Protein AF-A0A7S3UWE9-F1 (afdb_monomer)

Nearest PDB structures (foldseek):
  3zx6-assembly1_B  TM=1.771E-01  e=9.033E+00  Archaeoglobus fulgidus DSM 4304

Organism: Heterosigma akashiwo (NCBI:txid2829)

Solvent-accessible surface area (backbone atoms only — not comparable to full-atom values): 14360 Å² total; per-residue (Å²): 134,86,78,84,76,82,83,46,74,78,68,50,82,83,72,65,55,65,69,58,54,50,51,54,50,52,52,50,52,51,50,51,52,50,52,51,53,52,50,53,49,51,50,61,76,31,65,89,39,68,72,53,50,56,52,52,53,48,44,53,52,53,52,49,53,51,49,48,51,54,49,52,50,57,53,48,75,54,36,86,86,48,78,88,53,63,68,68,59,55,54,54,48,52,52,52,50,54,51,53,47,51,51,52,52,49,52,45,52,49,46,53,50,52,52,52,51,54,55,52,47,48,58,50,49,60,55,35,71,69,58,56,68,68,62,51,52,51,55,54,69,69,56,78,56,75,82,56,52,71,62,34,53,77,35,73,71,33,43,28,50,52,51,50,50,51,48,52,53,50,37,64,75,68,70,52,65,91,84,61,60,56,65,60,51,54,46,53,52,50,50,55,51,44,53,58,71,63,51,83,46,74,64,56,55,47,50,52,52,50,51,53,48,50,52,52,52,51,49,53,52,50,52,55,48,54,57,50,55,56,48,52,56,53,52,53,53,55,54,54,56,55,55,56,60,61,64,70,74,76,121

pLDDT: mean 76.65, std 11.22, range [36.72, 91.38]

Mean predicted aligned error: 13.51 Å

Sequence (251 aa):
ASSEDSSSLFNLKEEINFAEACWCFLILLTATIIIETFTEWIEWVLQGKGHFLVIVNKVYKEVMILGLISFLLFCSEQGPLLDDLDHSWIISFEFAHILLFFIGISFCLLSVVVCVLVSRGRRSWDAYERYDIQELTAYFAAKKNHTLKFLSGFTPKGQAVQFRLLKHVFIRSHKLPPEFHFQEYVHNVMLNNVDQVLDVEWTSWLAVALFTLAGALLNQLYEWQDDHDSSEESTHYYSSTSTEESTHHRW

Structure (mmCIF, N/CA/C/O backbone):
data_AF-A0A7S3UWE9-F1
#
_entry.id   AF-A0A7S3UWE9-F1
#
loop_
_atom_site.group_PDB
_atom_site.id
_atom_site.type_symbol
_atom_site.label_atom_id
_atom_site.label_alt_id
_atom_site.label_comp_id
_atom_site.label_asym_id
_atom_site.la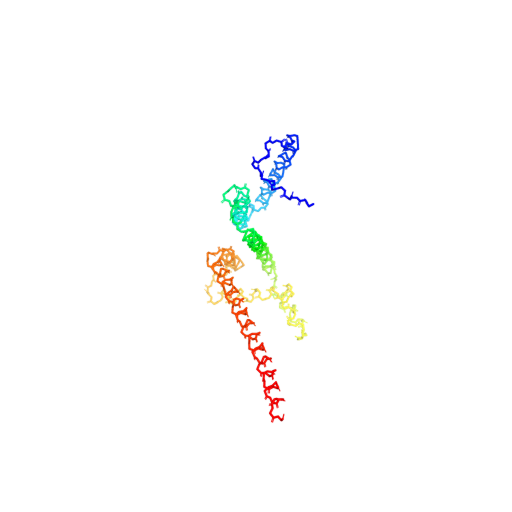bel_entity_id
_atom_site.label_seq_id
_atom_site.pdbx_PDB_ins_code
_atom_site.Cartn_x
_atom_site.Cartn_y
_atom_site.Cartn_z
_atom_site.occupancy
_atom_site.B_iso_or_equiv
_atom_site.auth_seq_id
_atom_site.auth_comp_id
_atom_site.auth_asym_id
_atom_site.auth_atom_id
_atom_site.pdbx_PDB_model_num
ATOM 1 N N . ALA A 1 1 ? 25.747 -19.983 -39.259 1.00 36.72 1 ALA A N 1
ATOM 2 C CA . ALA A 1 1 ? 26.025 -19.207 -38.042 1.00 36.72 1 ALA A CA 1
ATOM 3 C C . ALA A 1 1 ? 25.240 -17.918 -38.181 1.00 36.72 1 ALA A C 1
ATOM 5 O O . ALA A 1 1 ? 25.566 -17.117 -39.044 1.00 36.72 1 ALA A O 1
ATOM 6 N N . SER A 1 2 ? 24.105 -17.850 -37.491 1.00 39.00 2 SER A N 1
ATOM 7 C CA . SER A 1 2 ? 23.178 -16.722 -37.480 1.00 39.00 2 SER A CA 1
ATOM 8 C C . SER A 1 2 ? 23.763 -15.620 -36.607 1.00 39.00 2 SER A C 1
ATOM 10 O O . SER A 1 2 ? 23.906 -15.817 -35.405 1.00 39.00 2 SER A O 1
ATOM 12 N N . SER A 1 3 ? 24.144 -14.505 -37.220 1.00 43.88 3 SER A N 1
ATOM 13 C CA . SER A 1 3 ? 24.425 -13.260 -36.517 1.00 43.88 3 SER A CA 1
ATOM 14 C C . SER A 1 3 ? 23.092 -12.631 -36.122 1.00 43.88 3 SER A C 1
ATOM 16 O O . SER A 1 3 ? 22.295 -12.274 -36.989 1.00 43.88 3 SER A O 1
ATOM 18 N N . GLU A 1 4 ? 22.846 -12.587 -34.816 1.00 50.53 4 GLU A N 1
ATOM 19 C CA . GLU A 1 4 ? 21.819 -11.774 -34.171 1.00 50.53 4 GLU A CA 1
ATOM 20 C C . GLU A 1 4 ? 22.111 -10.303 -34.483 1.00 50.53 4 GLU A C 1
ATOM 22 O O . GLU A 1 4 ? 23.019 -9.709 -33.906 1.00 50.53 4 GLU A O 1
ATOM 27 N N . ASP A 1 5 ? 21.391 -9.742 -35.456 1.00 49.38 5 ASP A N 1
ATOM 28 C CA . ASP A 1 5 ? 21.406 -8.307 -35.722 1.00 49.38 5 ASP A CA 1
ATOM 29 C C . ASP A 1 5 ? 20.505 -7.616 -34.696 1.00 49.38 5 ASP A C 1
ATOM 31 O O . ASP A 1 5 ? 19.301 -7.868 -34.596 1.00 49.38 5 ASP A O 1
ATOM 35 N N . SER A 1 6 ? 21.135 -6.752 -33.913 1.00 50.09 6 SER A N 1
ATOM 36 C CA . SER A 1 6 ? 20.554 -5.877 -32.910 1.00 50.09 6 SER A CA 1
ATOM 37 C C . SER A 1 6 ? 19.536 -4.930 -33.548 1.00 50.09 6 SER A C 1
ATOM 39 O O . SER A 1 6 ? 19.860 -3.913 -34.165 1.00 50.09 6 SER A O 1
ATOM 41 N N . SER A 1 7 ? 18.260 -5.260 -33.365 1.00 47.31 7 SER A N 1
ATOM 42 C CA . SER A 1 7 ? 17.116 -4.429 -33.723 1.00 47.31 7 SER A CA 1
ATOM 43 C C . SER A 1 7 ? 17.042 -3.195 -32.814 1.00 47.31 7 SER A C 1
ATOM 45 O O . SER A 1 7 ? 16.251 -3.138 -31.872 1.00 47.31 7 SER A O 1
ATOM 47 N N . SER A 1 8 ? 17.893 -2.203 -33.077 1.00 54.34 8 SER A N 1
ATOM 48 C CA . SER A 1 8 ? 17.815 -0.884 -32.449 1.00 54.34 8 SER A CA 1
ATOM 49 C C . SER A 1 8 ? 16.532 -0.176 -32.890 1.00 54.34 8 SER A C 1
ATOM 51 O O . SER A 1 8 ? 16.267 -0.026 -34.087 1.00 54.34 8 SER A O 1
ATOM 53 N N . LEU A 1 9 ? 15.754 0.322 -31.924 1.00 54.38 9 LEU A N 1
ATOM 54 C CA . LEU A 1 9 ? 14.491 1.041 -32.144 1.00 54.38 9 LEU A CA 1
ATOM 55 C C . LEU A 1 9 ? 14.665 2.333 -32.978 1.00 54.38 9 LEU A C 1
ATOM 57 O O . LEU A 1 9 ? 13.693 2.903 -33.469 1.00 54.38 9 LEU A O 1
ATOM 61 N N . PHE A 1 10 ? 15.909 2.771 -33.204 1.00 53.44 10 PHE A N 1
ATOM 62 C CA . PHE A 1 10 ? 16.254 3.920 -34.044 1.00 53.44 10 PHE A CA 1
ATOM 63 C C . PHE A 1 10 ? 16.561 3.572 -35.513 1.00 53.44 10 PHE A C 1
ATOM 65 O O . PHE A 1 10 ? 16.496 4.465 -36.359 1.00 53.44 10 PHE A O 1
ATOM 72 N N . ASN A 1 11 ? 16.797 2.295 -35.852 1.00 50.75 11 ASN A N 1
ATOM 73 C CA . ASN A 1 11 ? 16.848 1.807 -37.244 1.00 50.75 11 ASN A CA 1
ATOM 74 C C . ASN A 1 11 ? 15.464 1.422 -37.798 1.00 50.75 11 ASN A C 1
ATOM 76 O O . ASN A 1 11 ? 15.318 1.085 -38.970 1.00 50.75 11 ASN A O 1
ATOM 80 N N . LEU A 1 12 ? 14.416 1.580 -36.987 1.00 54.59 12 LEU A N 1
ATOM 81 C CA . LEU A 1 12 ? 13.008 1.313 -37.294 1.00 54.59 12 LEU A CA 1
ATOM 82 C C . LEU A 1 12 ? 12.426 2.233 -38.398 1.00 54.59 12 LEU A C 1
ATOM 84 O O . LEU A 1 12 ? 11.222 2.301 -38.595 1.00 54.59 12 LEU A O 1
ATOM 88 N N . LYS A 1 13 ? 13.240 2.994 -39.134 1.00 50.72 13 LYS A N 1
ATOM 89 C CA . LYS A 1 13 ? 12.746 3.876 -40.201 1.00 50.72 13 LYS A CA 1
ATOM 90 C C . LYS A 1 13 ? 12.419 3.119 -41.497 1.00 50.72 13 LYS A C 1
ATOM 92 O O . LYS A 1 13 ? 11.638 3.637 -42.290 1.00 50.72 13 LYS A O 1
ATOM 97 N N . GLU A 1 14 ? 12.977 1.922 -41.704 1.00 56.62 14 GLU A N 1
ATOM 98 C CA . GLU A 1 14 ? 12.798 1.148 -42.948 1.00 56.62 14 GLU A CA 1
ATOM 99 C C . GLU A 1 14 ? 11.840 -0.056 -42.846 1.00 56.62 14 GLU A C 1
ATOM 101 O O . GLU A 1 14 ? 11.349 -0.495 -43.882 1.00 56.62 14 GLU A O 1
ATOM 106 N N . GLU A 1 15 ? 11.471 -0.530 -41.646 1.00 61.97 15 GLU A N 1
ATOM 107 C CA . GLU A 1 15 ? 10.640 -1.746 -41.481 1.00 61.97 15 GLU A CA 1
ATOM 108 C C . GLU A 1 15 ? 9.318 -1.566 -40.710 1.00 61.97 15 GLU A C 1
ATOM 110 O O . GLU A 1 15 ? 8.568 -2.530 -40.550 1.00 61.97 15 GLU A O 1
ATOM 115 N N . ILE A 1 16 ? 8.955 -0.358 -40.253 1.00 65.31 16 ILE A N 1
ATOM 116 C CA . ILE A 1 16 ? 7.650 -0.182 -39.589 1.00 65.31 16 ILE A CA 1
ATOM 117 C C . ILE A 1 16 ? 6.541 -0.243 -40.629 1.00 65.31 16 ILE A C 1
ATOM 119 O O . ILE A 1 16 ? 6.314 0.699 -41.396 1.00 65.31 16 ILE A O 1
ATOM 123 N N . ASN A 1 17 ? 5.762 -1.316 -40.576 1.00 79.75 17 ASN A N 1
ATOM 124 C CA . ASN A 1 17 ? 4.463 -1.346 -41.214 1.00 79.75 17 ASN A CA 1
ATOM 125 C C . ASN A 1 17 ? 3.554 -0.314 -40.526 1.00 79.75 17 ASN A C 1
ATOM 127 O O . ASN A 1 17 ? 3.049 -0.531 -39.423 1.00 79.75 17 ASN A O 1
ATOM 131 N N . PHE A 1 18 ? 3.356 0.837 -41.175 1.00 80.00 18 PHE A N 1
ATOM 132 C CA . PHE A 1 18 ? 2.574 1.956 -40.637 1.00 80.00 18 PHE A CA 1
ATOM 133 C C . PHE A 1 18 ? 1.179 1.521 -40.160 1.00 80.00 18 PHE A C 1
ATOM 135 O O . PHE A 1 18 ? 0.690 2.011 -39.144 1.00 80.00 18 PHE A O 1
ATOM 142 N N . ALA A 1 19 ? 0.559 0.552 -40.843 1.00 81.56 19 ALA A N 1
ATOM 143 C CA . ALA A 1 19 ? -0.736 0.011 -40.447 1.00 81.56 19 ALA A CA 1
ATOM 144 C C . ALA A 1 19 ? -0.677 -0.731 -39.099 1.00 81.56 19 ALA A C 1
ATOM 146 O O . ALA A 1 19 ? -1.574 -0.566 -38.274 1.00 81.56 19 ALA A O 1
ATOM 147 N N . GLU A 1 20 ? 0.377 -1.510 -38.849 1.00 81.38 20 GLU A N 1
ATOM 148 C CA . GLU A 1 20 ? 0.582 -2.228 -37.584 1.00 81.38 20 GLU A CA 1
ATOM 149 C C . GLU A 1 20 ? 0.864 -1.254 -36.437 1.00 81.38 20 GLU A C 1
ATOM 151 O O . GLU A 1 20 ? 0.261 -1.370 -35.371 1.00 81.38 20 GLU A O 1
ATOM 156 N N . ALA A 1 21 ? 1.682 -0.224 -36.677 1.00 77.00 21 ALA A N 1
ATOM 157 C CA . ALA A 1 21 ? 1.920 0.835 -35.698 1.00 77.00 21 ALA A CA 1
ATOM 158 C C . ALA A 1 21 ? 0.628 1.584 -35.328 1.00 77.00 21 ALA A C 1
ATOM 160 O O . ALA A 1 21 ? 0.386 1.847 -34.149 1.00 77.00 21 ALA A O 1
ATOM 161 N N . CYS A 1 22 ? -0.241 1.878 -36.303 1.00 80.38 22 CYS A N 1
ATOM 162 C CA . CYS A 1 22 ? -1.552 2.475 -36.040 1.00 80.38 22 CYS A CA 1
ATOM 163 C C . CYS A 1 22 ? -2.457 1.564 -35.198 1.00 80.38 22 CYS A C 1
ATOM 165 O O . CYS A 1 22 ? -3.128 2.060 -34.292 1.00 80.38 22 CYS A O 1
ATOM 167 N N . TRP A 1 23 ? -2.471 0.252 -35.456 1.00 86.94 23 TRP A N 1
ATOM 168 C CA . TRP A 1 23 ? -3.227 -0.704 -34.639 1.00 86.94 23 TRP A CA 1
ATOM 169 C C . TRP A 1 23 ? -2.693 -0.781 -33.209 1.00 86.94 23 TRP A C 1
ATOM 171 O O . TRP A 1 23 ? -3.482 -0.686 -32.269 1.00 86.94 23 TRP A O 1
ATOM 181 N N . CYS A 1 24 ? -1.374 -0.870 -33.029 1.00 77.00 24 CYS A N 1
ATOM 182 C CA . CYS A 1 24 ? -0.743 -0.846 -31.709 1.00 77.00 24 CYS A CA 1
ATOM 183 C C . CYS A 1 24 ? -1.067 0.448 -30.953 1.00 77.00 24 CYS A C 1
ATOM 185 O O . CYS A 1 24 ? -1.453 0.405 -29.787 1.00 77.00 24 CYS A O 1
ATOM 187 N N . PHE A 1 25 ? -0.991 1.598 -31.625 1.00 79.69 25 PHE A N 1
ATOM 188 C CA . PHE A 1 25 ? -1.325 2.888 -31.027 1.00 79.69 25 PHE A CA 1
ATOM 189 C C . PHE A 1 25 ? -2.799 2.978 -30.612 1.0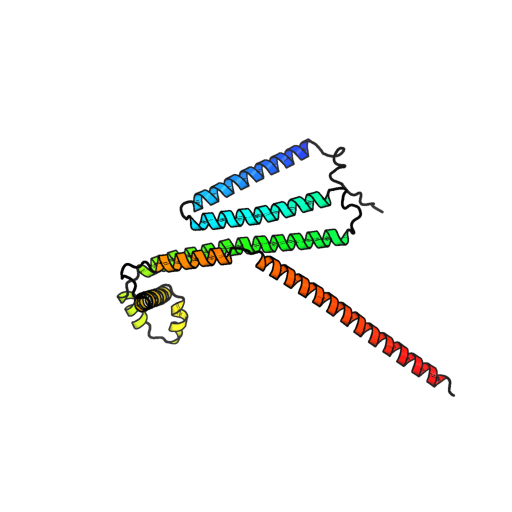0 79.69 25 PHE A C 1
ATOM 191 O O . PHE A 1 25 ? -3.109 3.455 -29.523 1.00 79.69 25 PHE A O 1
ATOM 198 N N . LEU A 1 26 ? -3.718 2.471 -31.438 1.00 87.06 26 LEU A N 1
ATOM 199 C CA . LEU A 1 26 ? -5.147 2.440 -31.120 1.00 87.06 26 LEU A CA 1
ATOM 200 C C . LEU A 1 26 ? -5.448 1.516 -29.932 1.00 87.06 26 LEU A C 1
ATOM 202 O O . LEU A 1 26 ? -6.264 1.865 -29.075 1.00 87.06 26 LEU A O 1
ATOM 206 N N . ILE A 1 27 ? -4.770 0.368 -29.850 1.00 87.19 27 ILE A N 1
ATOM 207 C CA . ILE A 1 27 ? -4.850 -0.542 -28.700 1.00 87.19 27 ILE A CA 1
ATOM 208 C C . ILE A 1 27 ? -4.363 0.166 -27.433 1.00 87.19 27 ILE A C 1
ATOM 210 O O . ILE A 1 27 ? -5.068 0.137 -26.425 1.00 87.19 27 ILE A O 1
ATOM 214 N N . LEU A 1 28 ? -3.211 0.842 -27.488 1.00 77.00 28 LEU A N 1
ATOM 215 C CA . LEU A 1 28 ? -2.665 1.586 -26.350 1.00 77.00 28 LEU A CA 1
ATOM 216 C C . LEU A 1 28 ? -3.609 2.704 -25.896 1.00 77.00 28 LEU A C 1
ATOM 218 O O . LEU A 1 28 ? -3.928 2.769 -24.714 1.00 77.00 28 LEU A O 1
ATOM 222 N N . LEU A 1 29 ? -4.129 3.519 -26.819 1.00 84.94 29 LEU A N 1
ATOM 223 C CA . LEU A 1 29 ? -5.111 4.561 -26.494 1.00 84.94 29 LEU A CA 1
ATOM 224 C C . LEU A 1 29 ? -6.362 3.986 -25.829 1.00 84.94 29 LEU A C 1
ATOM 226 O O . LEU A 1 29 ? -6.838 4.517 -24.828 1.00 84.94 29 LEU A O 1
ATOM 230 N N . THR A 1 30 ? -6.886 2.884 -26.367 1.00 87.25 30 THR A N 1
ATOM 231 C CA . THR A 1 30 ? -8.064 2.219 -25.799 1.00 87.25 30 THR A CA 1
ATOM 232 C C . THR A 1 30 ? -7.767 1.702 -24.392 1.00 87.25 30 THR A C 1
ATOM 234 O O . THR A 1 30 ? -8.574 1.894 -23.484 1.00 87.25 30 THR A O 1
ATOM 237 N N . ALA A 1 31 ? -6.597 1.093 -24.183 1.00 79.44 31 ALA A N 1
ATOM 238 C CA . ALA A 1 31 ? -6.161 0.632 -22.870 1.00 79.44 31 ALA A CA 1
ATOM 239 C C . ALA A 1 31 ? -6.028 1.792 -21.870 1.00 79.44 31 ALA A C 1
ATOM 241 O O . ALA A 1 31 ? -6.512 1.673 -20.745 1.00 79.44 31 ALA A O 1
ATOM 242 N N . THR A 1 32 ? -5.453 2.928 -22.277 1.00 82.25 32 THR A N 1
ATOM 243 C CA . THR A 1 32 ? -5.344 4.126 -21.429 1.00 82.25 32 THR A CA 1
ATOM 244 C C . THR A 1 32 ? -6.717 4.650 -21.016 1.00 82.25 32 THR A C 1
ATOM 246 O O . THR A 1 32 ? -6.938 4.855 -19.826 1.00 82.25 32 THR A O 1
ATOM 249 N N . ILE A 1 33 ? -7.664 4.777 -21.954 1.00 89.12 33 ILE A N 1
ATOM 250 C CA . ILE A 1 33 ? -9.038 5.227 -21.659 1.00 89.12 33 ILE A CA 1
ATOM 251 C C . ILE A 1 33 ? -9.726 4.283 -20.664 1.00 89.12 33 ILE A C 1
ATOM 253 O O . ILE A 1 33 ? -10.408 4.732 -19.741 1.00 89.12 33 ILE A O 1
ATOM 257 N N . ILE A 1 34 ? -9.546 2.967 -20.825 1.00 85.94 34 ILE A N 1
ATOM 258 C CA . ILE A 1 34 ? -10.103 1.968 -19.902 1.00 85.94 34 ILE A CA 1
ATOM 259 C C . ILE A 1 34 ? -9.512 2.136 -18.499 1.00 85.94 34 ILE A C 1
ATOM 261 O O . ILE A 1 34 ? -10.262 2.120 -17.524 1.00 85.94 34 ILE A O 1
ATOM 265 N N . ILE A 1 35 ? -8.191 2.302 -18.385 1.00 80.31 35 ILE A N 1
ATOM 266 C CA . ILE A 1 35 ? -7.506 2.473 -17.095 1.00 80.31 35 ILE A CA 1
ATOM 267 C C . ILE A 1 35 ? -7.943 3.771 -16.411 1.00 80.31 35 ILE A C 1
ATOM 269 O O . ILE A 1 35 ? -8.214 3.755 -15.210 1.00 80.31 35 ILE A O 1
ATOM 273 N N . GLU A 1 36 ? -8.053 4.871 -17.154 1.00 87.06 36 GLU A N 1
ATOM 274 C CA . GLU A 1 36 ? -8.535 6.159 -16.644 1.00 87.06 36 GLU A CA 1
ATOM 275 C C . GLU A 1 36 ? -9.969 6.031 -16.120 1.00 87.06 36 GLU A C 1
ATOM 277 O O . GLU A 1 36 ? -10.223 6.286 -14.945 1.00 87.06 36 GLU A O 1
ATOM 282 N N . THR A 1 37 ? -10.877 5.479 -16.930 1.00 88.00 37 THR A N 1
ATOM 283 C CA . THR A 1 37 ? -12.278 5.257 -16.532 1.00 88.00 37 THR A CA 1
ATOM 284 C C . THR A 1 37 ? -12.384 4.341 -15.308 1.00 88.00 37 THR A C 1
ATOM 286 O O . THR A 1 37 ? -13.195 4.563 -14.409 1.00 88.00 37 THR A O 1
ATOM 289 N N . PHE A 1 38 ? -11.565 3.288 -15.249 1.00 82.00 38 PHE A N 1
ATOM 290 C CA . PHE A 1 38 ? -11.520 2.371 -14.111 1.00 82.00 38 PHE A CA 1
ATOM 291 C C . PHE A 1 38 ? -11.023 3.063 -12.836 1.00 82.00 38 PHE A C 1
ATOM 293 O O . PHE A 1 38 ? -11.557 2.825 -11.753 1.00 82.00 38 PHE A O 1
ATOM 300 N N . THR A 1 39 ? -10.033 3.942 -12.967 1.00 78.50 39 THR A N 1
ATOM 301 C CA . THR A 1 39 ? -9.461 4.730 -11.869 1.00 78.50 39 THR A CA 1
ATOM 302 C C . THR A 1 39 ? -10.478 5.734 -11.332 1.00 78.50 39 THR A C 1
ATOM 304 O O . THR A 1 39 ? -10.724 5.771 -10.127 1.00 78.50 39 THR A O 1
ATOM 307 N N . GLU A 1 40 ? -11.162 6.464 -12.211 1.00 84.88 40 GLU A N 1
ATOM 308 C CA . GLU A 1 40 ? -12.248 7.372 -11.826 1.00 84.88 40 GLU A CA 1
ATOM 309 C C . GLU A 1 40 ? -13.410 6.627 -11.162 1.00 84.88 40 GLU A C 1
ATOM 311 O O . GLU A 1 40 ? -13.979 7.094 -10.174 1.00 84.88 40 GLU A O 1
ATOM 316 N N . TRP A 1 41 ? -13.753 5.435 -11.661 1.00 85.94 41 TRP A N 1
ATOM 317 C CA . TRP A 1 41 ? -14.777 4.593 -11.047 1.00 85.94 41 TRP A CA 1
ATOM 318 C C . TRP A 1 41 ? -14.391 4.175 -9.626 1.00 85.94 41 TRP A C 1
ATOM 320 O O . TRP A 1 41 ? -15.225 4.245 -8.719 1.00 85.94 41 TRP A O 1
ATOM 330 N N . ILE A 1 42 ? -13.131 3.781 -9.411 1.00 79.12 42 ILE A N 1
ATOM 331 C CA . ILE A 1 42 ? -12.596 3.507 -8.074 1.00 79.12 42 ILE A CA 1
ATOM 332 C C . ILE A 1 42 ? -12.761 4.753 -7.203 1.00 79.12 42 ILE A C 1
ATOM 334 O O . ILE A 1 42 ? -13.379 4.676 -6.142 1.00 79.12 42 ILE A O 1
ATOM 338 N N . GLU A 1 43 ? -12.282 5.911 -7.649 1.00 81.25 43 GLU A N 1
ATOM 339 C CA . GLU A 1 43 ? -12.371 7.141 -6.864 1.00 81.25 43 GLU A CA 1
ATOM 340 C C . GLU A 1 43 ? -13.820 7.468 -6.489 1.00 81.25 43 GLU A C 1
ATOM 342 O O . GLU A 1 43 ? -14.120 7.665 -5.310 1.00 81.25 43 GLU A O 1
ATOM 347 N N . TRP A 1 44 ? -14.745 7.407 -7.448 1.00 85.62 44 TRP A N 1
ATOM 348 C CA . TRP A 1 44 ? -16.170 7.642 -7.220 1.00 85.62 44 TRP A CA 1
ATOM 349 C C . TRP A 1 44 ? -16.779 6.679 -6.192 1.00 85.62 44 TRP A C 1
ATOM 351 O O . TRP A 1 44 ? -17.474 7.112 -5.270 1.00 85.62 44 TRP A O 1
ATOM 361 N N . VAL A 1 45 ? -16.472 5.379 -6.274 1.00 80.88 45 VAL A N 1
ATOM 362 C CA . VAL A 1 45 ? -16.925 4.378 -5.285 1.00 80.88 45 VAL A CA 1
ATOM 363 C C . VAL A 1 45 ? -16.403 4.701 -3.877 1.00 80.88 45 VAL A C 1
ATOM 365 O O . VAL A 1 45 ? -17.020 4.332 -2.868 1.00 80.88 45 VAL A O 1
ATOM 368 N N . LEU A 1 46 ? -15.272 5.398 -3.785 1.00 81.44 46 LEU A N 1
ATOM 369 C CA . LEU A 1 46 ? -14.568 5.700 -2.544 1.00 81.44 46 LEU A CA 1
ATOM 370 C C . LEU A 1 46 ? -14.781 7.139 -2.031 1.00 81.44 46 LEU A C 1
ATOM 372 O O . LEU A 1 46 ? -14.488 7.383 -0.860 1.00 81.44 46 LEU A O 1
ATOM 376 N N . GLN A 1 47 ? -15.400 8.043 -2.805 1.00 73.81 47 GLN A N 1
ATOM 377 C CA . GLN A 1 47 ? -15.699 9.441 -2.424 1.00 73.81 47 GLN A CA 1
ATOM 378 C C . GLN A 1 47 ? -16.481 9.570 -1.104 1.00 73.81 47 GLN A C 1
ATOM 380 O O . GLN A 1 47 ? -16.301 10.529 -0.357 1.00 73.81 47 GLN A O 1
ATOM 385 N N . GLY A 1 48 ? -17.300 8.575 -0.748 1.00 71.44 48 GLY A N 1
ATOM 386 C CA . GLY A 1 48 ? -18.017 8.542 0.535 1.00 71.44 48 GLY A CA 1
ATOM 387 C C . GLY A 1 48 ? -17.147 8.216 1.759 1.00 71.44 48 GLY A C 1
ATOM 388 O O . GLY A 1 48 ? -17.648 8.210 2.884 1.00 71.44 48 GLY A O 1
ATOM 389 N N . LYS A 1 49 ? -15.861 7.892 1.576 1.00 74.25 49 LYS A N 1
ATOM 390 C CA . LYS A 1 49 ? -14.939 7.467 2.638 1.00 74.25 49 LYS A CA 1
ATOM 391 C C . LYS A 1 49 ? -13.595 8.179 2.481 1.00 74.25 49 LYS A C 1
ATOM 393 O O . LYS A 1 49 ? -12.639 7.589 1.987 1.00 74.25 49 LYS A O 1
ATOM 398 N N . GLY A 1 50 ? -13.506 9.419 2.965 1.00 71.12 50 GLY A N 1
ATOM 399 C CA . GLY A 1 50 ? -12.335 10.292 2.773 1.00 71.12 50 GLY A CA 1
ATOM 400 C C . GLY A 1 50 ? -10.971 9.642 3.055 1.00 71.12 50 GLY A C 1
ATOM 401 O O . GLY A 1 50 ? -10.027 9.861 2.309 1.00 71.12 50 GLY A O 1
ATOM 402 N N . HIS A 1 51 ? -10.875 8.756 4.050 1.00 70.50 51 HIS A N 1
ATOM 403 C CA . HIS A 1 51 ? -9.628 8.041 4.344 1.00 70.50 51 HIS A CA 1
ATOM 404 C C . HIS A 1 51 ? -9.149 7.116 3.211 1.00 70.50 51 HIS A C 1
ATOM 406 O O . HIS A 1 51 ? -7.956 6.954 2.980 1.00 70.50 51 HIS A O 1
ATOM 412 N N . PHE A 1 52 ? -10.067 6.473 2.498 1.00 74.94 52 PHE A N 1
ATOM 413 C CA . PHE A 1 52 ? -9.680 5.575 1.420 1.00 74.94 52 PHE A CA 1
ATOM 414 C C . PHE A 1 52 ? -9.144 6.321 0.202 1.00 74.94 52 PHE A C 1
ATOM 416 O O . PHE A 1 52 ? -8.258 5.810 -0.471 1.00 74.94 52 PHE A O 1
ATOM 423 N N . LEU A 1 53 ? -9.670 7.516 -0.063 1.00 79.75 53 LEU A N 1
ATOM 424 C CA . LEU A 1 53 ? -9.208 8.362 -1.157 1.00 79.75 53 LEU A CA 1
ATOM 425 C C . LEU A 1 53 ? -7.742 8.776 -0.947 1.00 79.75 53 LEU A C 1
ATOM 427 O O . LEU A 1 53 ? -6.959 8.765 -1.890 1.00 79.75 53 LEU A O 1
ATOM 431 N N . VAL A 1 54 ? -7.340 9.018 0.308 1.00 77.88 54 VAL A N 1
ATOM 432 C CA . VAL A 1 54 ? -5.932 9.253 0.678 1.00 77.88 54 VAL A CA 1
ATOM 433 C C . VAL A 1 54 ? -5.052 8.053 0.314 1.00 77.88 54 VAL A C 1
ATOM 435 O O . VAL A 1 54 ? -4.017 8.223 -0.327 1.00 77.88 54 VAL A O 1
ATOM 438 N N . ILE A 1 55 ? -5.477 6.832 0.655 1.00 76.62 55 ILE A N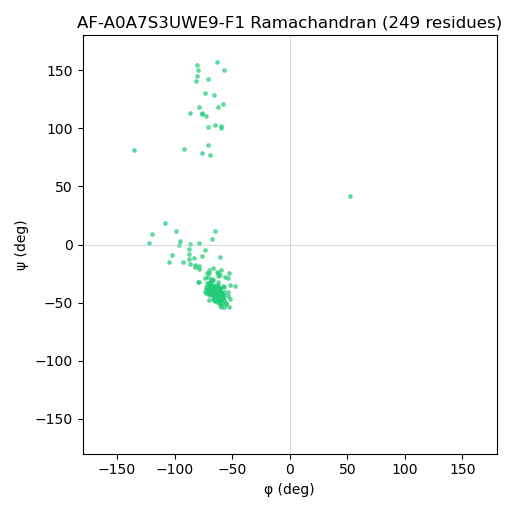 1
ATOM 439 C CA . ILE A 1 55 ? -4.701 5.615 0.361 1.00 76.62 55 ILE A CA 1
ATOM 440 C C . ILE A 1 55 ? -4.626 5.346 -1.141 1.00 76.62 55 ILE A C 1
ATOM 442 O O . ILE A 1 55 ? -3.565 5.004 -1.653 1.00 76.62 55 ILE A O 1
ATOM 446 N N . VAL A 1 56 ? -5.741 5.493 -1.851 1.00 79.62 56 VAL A N 1
ATOM 447 C CA . VAL A 1 56 ? -5.806 5.277 -3.300 1.00 79.62 56 VAL A CA 1
ATOM 448 C C . VAL A 1 56 ? -4.861 6.240 -4.027 1.00 79.62 56 VAL A C 1
ATOM 450 O O . VAL A 1 56 ? -4.061 5.797 -4.847 1.00 79.62 56 VAL A O 1
ATOM 453 N N . ASN A 1 57 ? -4.845 7.519 -3.640 1.00 81.50 57 ASN A N 1
ATOM 454 C CA . ASN A 1 57 ? -3.902 8.502 -4.183 1.00 81.50 57 ASN A CA 1
ATOM 455 C C . ASN A 1 57 ? -2.439 8.145 -3.904 1.00 81.50 57 ASN A C 1
ATOM 457 O O . ASN A 1 57 ? -1.577 8.339 -4.761 1.00 81.50 57 ASN A O 1
ATOM 461 N N . LYS A 1 58 ? -2.156 7.594 -2.721 1.00 78.69 58 LYS A N 1
ATOM 462 C CA . LYS A 1 58 ? -0.821 7.108 -2.359 1.00 78.69 58 LYS A CA 1
ATOM 463 C C . LYS A 1 58 ? -0.393 5.955 -3.265 1.00 78.69 58 LYS A C 1
ATOM 465 O O . LYS A 1 58 ? 0.666 6.025 -3.874 1.00 78.69 58 LYS A O 1
ATOM 470 N N . VAL A 1 59 ? -1.256 4.952 -3.439 1.00 81.56 59 VAL A N 1
ATOM 471 C CA . VAL A 1 59 ? -1.008 3.811 -4.337 1.00 81.56 59 VAL A CA 1
ATOM 472 C C . VAL A 1 59 ? -0.787 4.276 -5.777 1.00 81.56 59 VAL A C 1
ATOM 474 O O . VAL A 1 59 ? 0.156 3.818 -6.416 1.00 81.56 59 VAL A O 1
ATOM 477 N N . TYR A 1 60 ? -1.590 5.217 -6.284 1.00 82.50 60 TYR A N 1
ATOM 478 C CA . TYR A 1 60 ? -1.386 5.773 -7.626 1.00 82.50 60 TYR A CA 1
ATOM 479 C C . TYR A 1 60 ? -0.034 6.454 -7.775 1.00 82.50 60 TYR A C 1
ATOM 481 O O . TYR A 1 60 ? 0.659 6.218 -8.762 1.00 82.50 60 TYR A O 1
ATOM 489 N N . LYS A 1 61 ? 0.365 7.261 -6.789 1.00 82.94 61 LYS A N 1
ATOM 490 C CA . LYS A 1 61 ? 1.666 7.926 -6.796 1.00 82.94 61 LYS A CA 1
ATOM 491 C C . LYS A 1 61 ? 2.814 6.912 -6.826 1.00 82.94 61 LYS A C 1
ATOM 493 O O . LYS A 1 61 ? 3.715 7.069 -7.645 1.00 82.94 61 LYS A O 1
ATOM 498 N N . GLU A 1 62 ? 2.766 5.875 -5.992 1.00 80.19 62 GLU A N 1
ATOM 499 C CA . GLU A 1 62 ? 3.811 4.842 -5.940 1.00 80.19 62 GLU A CA 1
ATOM 500 C C . GLU A 1 62 ? 3.888 4.033 -7.244 1.00 80.19 62 GLU A C 1
ATOM 502 O O . GLU A 1 62 ? 4.963 3.887 -7.826 1.00 80.19 62 GLU A O 1
ATOM 507 N N . VAL A 1 63 ? 2.746 3.574 -7.769 1.00 82.50 63 VAL A N 1
ATOM 508 C CA . VAL A 1 63 ? 2.690 2.838 -9.045 1.00 82.50 63 VAL A CA 1
ATOM 509 C C . VAL A 1 63 ? 3.171 3.707 -10.211 1.00 82.50 63 VAL A C 1
ATOM 511 O O . VAL A 1 63 ? 3.889 3.218 -11.080 1.00 82.50 63 VAL A O 1
ATOM 514 N N . MET A 1 64 ? 2.833 4.999 -10.225 1.00 84.31 64 MET A N 1
ATOM 515 C CA . MET A 1 64 ? 3.280 5.938 -11.257 1.00 84.31 64 MET A CA 1
ATOM 516 C C . MET A 1 64 ? 4.793 6.170 -11.210 1.00 84.31 64 MET A C 1
ATOM 518 O O . MET A 1 64 ? 5.428 6.197 -12.261 1.00 84.31 64 MET A O 1
ATOM 522 N N . ILE A 1 65 ? 5.386 6.314 -10.019 1.00 85.00 65 ILE A N 1
ATOM 523 C CA . ILE A 1 65 ? 6.843 6.461 -9.869 1.00 85.00 65 ILE A CA 1
ATOM 524 C C . ILE A 1 65 ? 7.554 5.201 -10.371 1.00 85.00 65 ILE A C 1
ATOM 526 O O . ILE A 1 65 ? 8.498 5.308 -11.151 1.00 85.00 65 ILE A O 1
ATOM 530 N N . LEU A 1 66 ? 7.076 4.014 -9.989 1.00 81.75 66 LEU A N 1
ATOM 531 C CA . LEU A 1 66 ? 7.634 2.742 -10.459 1.00 81.75 66 LEU A CA 1
ATOM 532 C C . LEU A 1 66 ? 7.505 2.586 -11.979 1.00 81.75 66 LEU A C 1
ATOM 534 O O . LEU A 1 66 ? 8.464 2.196 -12.644 1.00 81.75 66 LEU A O 1
ATOM 538 N N . GLY A 1 67 ? 6.349 2.941 -12.545 1.00 83.12 67 GLY A N 1
ATOM 539 C CA . GLY A 1 67 ? 6.128 2.943 -13.991 1.00 83.12 67 GLY A CA 1
ATOM 540 C C . GLY A 1 67 ? 7.035 3.932 -14.728 1.00 83.12 67 GLY A C 1
ATOM 541 O O . GLY A 1 67 ? 7.563 3.606 -15.788 1.00 83.12 67 GLY A O 1
ATOM 542 N N . LEU A 1 68 ? 7.283 5.111 -14.149 1.00 85.50 68 LEU A N 1
ATOM 543 C CA . LEU A 1 68 ? 8.206 6.099 -14.707 1.00 85.50 68 LEU A CA 1
ATOM 544 C C . LEU A 1 68 ? 9.648 5.587 -14.704 1.00 85.50 68 LEU A C 1
ATOM 546 O O . LEU A 1 68 ? 10.333 5.734 -15.712 1.00 85.50 68 LEU A O 1
ATOM 550 N N . ILE A 1 69 ? 10.101 4.970 -13.608 1.00 84.50 69 ILE A N 1
ATOM 551 C CA . ILE A 1 69 ? 11.431 4.346 -13.547 1.00 84.50 69 ILE A CA 1
ATOM 552 C C . ILE A 1 69 ? 11.531 3.278 -14.641 1.00 84.50 69 ILE A C 1
ATOM 554 O O . ILE A 1 69 ? 12.430 3.364 -15.469 1.00 84.50 69 ILE A O 1
ATOM 558 N N . SER A 1 70 ? 10.551 2.370 -14.724 1.00 82.12 70 SER A N 1
ATOM 559 C CA . SER A 1 70 ? 10.480 1.318 -15.753 1.00 82.12 70 SER A CA 1
ATOM 560 C C . SER A 1 70 ? 10.625 1.878 -17.166 1.00 82.12 70 SER A C 1
ATOM 562 O O . SER A 1 70 ? 11.397 1.374 -17.979 1.00 82.12 70 SER A O 1
ATOM 564 N N . PHE A 1 71 ? 9.893 2.954 -17.449 1.00 82.19 71 PHE A N 1
ATOM 565 C CA . PHE A 1 71 ? 9.910 3.610 -18.746 1.00 82.19 71 PHE A CA 1
ATOM 566 C C . PHE A 1 71 ? 11.268 4.254 -19.055 1.00 82.19 71 PHE A C 1
ATOM 568 O O . PHE A 1 71 ? 11.764 4.128 -20.174 1.00 82.19 71 PHE A O 1
ATOM 575 N N . LEU A 1 72 ? 11.892 4.917 -18.078 1.00 82.94 72 LEU A N 1
ATOM 576 C CA . LEU A 1 72 ? 13.215 5.519 -18.254 1.00 82.94 72 LEU A CA 1
ATOM 577 C C . LEU A 1 72 ? 14.292 4.462 -18.521 1.00 82.94 72 LEU A C 1
ATOM 579 O O . LEU A 1 72 ? 15.163 4.700 -19.357 1.00 82.94 72 LEU A O 1
ATOM 583 N N . LEU A 1 73 ? 14.212 3.298 -17.870 1.00 77.25 73 LEU A N 1
ATOM 584 C CA . LEU A 1 73 ? 15.142 2.194 -18.119 1.00 77.25 73 LEU A CA 1
ATOM 585 C C . LEU A 1 73 ? 14.982 1.634 -19.529 1.00 77.25 73 LEU A C 1
ATOM 587 O O . LEU A 1 73 ? 15.962 1.549 -20.265 1.00 77.25 73 LEU A O 1
ATOM 591 N N . PHE A 1 74 ? 13.744 1.381 -19.944 1.00 76.75 74 PHE A N 1
ATOM 592 C CA . PHE A 1 74 ? 13.435 0.940 -21.302 1.00 76.75 74 PHE A CA 1
ATOM 593 C C . PHE A 1 74 ? 13.953 1.922 -22.366 1.00 76.75 74 PHE A C 1
ATOM 595 O O . PHE A 1 74 ? 14.521 1.519 -23.377 1.00 76.75 74 PHE A O 1
ATOM 602 N N . CYS A 1 75 ? 13.817 3.230 -22.123 1.00 76.06 75 CYS A N 1
ATOM 603 C CA . CYS A 1 75 ? 14.386 4.249 -23.007 1.00 76.06 75 CYS A CA 1
ATOM 604 C C . CYS A 1 75 ? 15.920 4.214 -23.028 1.00 76.06 75 CYS A C 1
ATOM 606 O O . CYS A 1 75 ? 16.521 4.474 -24.070 1.00 76.06 75 CYS A O 1
ATOM 608 N N . SER A 1 76 ? 16.554 3.928 -21.887 1.00 73.69 76 SER A N 1
ATOM 609 C CA . SER A 1 76 ? 18.012 3.863 -21.779 1.00 73.69 76 SER A CA 1
ATOM 610 C C . SER A 1 76 ? 18.607 2.661 -22.514 1.00 73.69 76 SER A C 1
ATOM 612 O O . SER A 1 76 ? 19.622 2.826 -23.182 1.00 73.69 76 SER A O 1
ATOM 614 N N . GLU A 1 77 ? 17.940 1.504 -22.483 1.00 70.19 77 GLU A N 1
ATOM 615 C CA . GLU A 1 77 ? 18.359 0.285 -23.196 1.00 70.19 77 GLU A CA 1
ATOM 616 C C . GLU A 1 77 ? 18.275 0.427 -24.716 1.00 70.19 77 GLU A C 1
ATOM 618 O O . GLU A 1 77 ? 19.039 -0.189 -25.449 1.00 70.19 77 GLU A O 1
ATOM 623 N N . GLN A 1 78 ? 17.354 1.252 -25.208 1.00 70.62 78 GLN A N 1
ATOM 624 C CA . GLN A 1 78 ? 17.184 1.481 -26.644 1.00 70.62 78 GLN A CA 1
ATOM 625 C C . GLN A 1 78 ? 18.065 2.601 -27.193 1.00 70.62 78 GLN A C 1
ATOM 627 O O . GLN A 1 78 ? 18.138 2.791 -28.410 1.00 70.62 78 GLN A O 1
ATOM 632 N N . GLY A 1 79 ? 18.679 3.390 -26.313 1.00 69.88 79 GLY A N 1
ATOM 633 C CA . GLY A 1 79 ? 19.529 4.501 -26.701 1.00 69.88 79 GLY A CA 1
ATOM 634 C C . GLY A 1 79 ? 20.933 4.028 -27.094 1.00 69.88 79 GLY A C 1
ATOM 635 O O . GLY A 1 79 ? 21.494 3.174 -26.417 1.00 69.88 79 GLY A O 1
ATOM 636 N N . PRO A 1 80 ? 21.587 4.669 -28.080 1.00 64.31 80 PRO A N 1
ATOM 637 C CA . PRO A 1 80 ? 22.974 4.361 -28.471 1.00 64.31 80 PRO A CA 1
ATOM 638 C C . PRO A 1 80 ? 24.017 4.728 -27.393 1.00 64.31 80 PRO A C 1
ATOM 640 O O . PRO A 1 80 ? 25.218 4.675 -27.628 1.00 64.31 80 PRO A O 1
ATOM 643 N N . LEU A 1 81 ? 23.569 5.181 -26.216 1.00 60.38 81 LEU A N 1
ATOM 644 C CA . LEU A 1 81 ? 24.416 5.636 -25.113 1.00 60.38 81 LEU A CA 1
ATOM 645 C C . LEU A 1 81 ? 25.010 4.482 -24.296 1.00 60.38 81 LEU A C 1
ATOM 647 O O . LEU A 1 81 ? 25.967 4.719 -23.562 1.00 60.38 81 LEU A O 1
ATOM 651 N N . LEU A 1 82 ? 24.448 3.273 -24.395 1.00 60.22 82 LEU A N 1
ATOM 652 C CA . LEU A 1 82 ? 24.853 2.109 -23.600 1.00 60.22 82 LEU A CA 1
ATOM 653 C C . LEU A 1 82 ? 25.354 0.931 -24.455 1.00 60.22 82 LEU A C 1
ATOM 655 O O . LEU A 1 82 ? 25.606 -0.128 -23.892 1.00 60.22 82 LEU A O 1
ATOM 659 N N . ASP A 1 83 ? 25.554 1.114 -25.768 1.00 62.41 83 ASP A N 1
ATOM 660 C CA . ASP A 1 83 ? 26.030 0.054 -26.683 1.00 62.41 83 ASP A CA 1
ATOM 661 C C . ASP A 1 83 ? 27.409 -0.523 -26.288 1.00 62.41 83 ASP A C 1
ATOM 663 O O . ASP A 1 83 ? 27.726 -1.655 -26.641 1.00 62.41 83 ASP A O 1
ATOM 667 N N . ASP A 1 84 ? 28.209 0.227 -25.517 1.00 64.25 84 ASP A N 1
ATOM 668 C CA . ASP A 1 84 ? 29.520 -0.202 -24.998 1.00 64.25 84 ASP A CA 1
ATOM 669 C C . ASP A 1 84 ? 29.469 -0.774 -23.561 1.00 64.25 84 ASP A C 1
ATOM 671 O O . ASP A 1 84 ? 30.510 -1.136 -23.004 1.00 64.25 84 ASP A O 1
ATOM 675 N N . LEU A 1 85 ? 28.297 -0.837 -22.913 1.00 63.91 85 LEU A N 1
ATOM 676 C CA . LEU A 1 85 ? 28.179 -1.434 -21.579 1.00 63.91 85 LEU A CA 1
ATOM 677 C C . LEU A 1 85 ? 28.077 -2.956 -21.655 1.00 63.91 85 LEU A C 1
ATOM 679 O O . LEU A 1 85 ? 27.390 -3.522 -22.501 1.00 63.91 85 LEU A O 1
ATOM 683 N N . ASP A 1 86 ? 28.745 -3.613 -20.707 1.00 70.00 86 ASP A N 1
ATOM 684 C CA . ASP A 1 86 ? 28.761 -5.066 -20.605 1.00 70.00 86 ASP A CA 1
ATOM 685 C C . ASP A 1 86 ? 27.329 -5.606 -20.453 1.00 70.00 86 ASP A C 1
ATOM 687 O O . ASP A 1 86 ? 26.605 -5.254 -19.514 1.00 70.00 86 ASP A O 1
ATOM 691 N N . HIS A 1 87 ? 26.915 -6.462 -21.388 1.00 70.06 87 HIS A N 1
ATOM 692 C CA . HIS A 1 87 ? 25.544 -6.968 -21.508 1.00 70.06 87 HIS A CA 1
ATOM 693 C C . HIS A 1 87 ? 25.065 -7.653 -20.209 1.00 70.06 87 HIS A C 1
ATOM 695 O O . HIS A 1 87 ? 23.887 -7.610 -19.858 1.00 70.06 87 HIS A O 1
ATOM 701 N N . SER A 1 88 ? 26.007 -8.203 -19.433 1.00 74.62 88 SER A N 1
ATOM 702 C CA . SER A 1 88 ? 25.778 -8.803 -18.112 1.00 74.62 88 SER A CA 1
ATOM 703 C C . SER A 1 88 ? 25.244 -7.811 -17.062 1.00 74.62 88 SER A C 1
ATOM 705 O O . SER A 1 88 ? 24.369 -8.149 -16.254 1.00 74.62 88 SER A O 1
ATOM 707 N N . TRP A 1 89 ? 25.723 -6.562 -17.081 1.00 76.88 89 TRP A N 1
ATOM 708 C CA . TRP A 1 89 ? 25.277 -5.525 -16.144 1.00 76.88 89 TRP A CA 1
ATOM 709 C C . TRP A 1 89 ? 23.839 -5.090 -16.432 1.00 76.88 89 TRP A C 1
ATOM 711 O O . TRP A 1 89 ? 23.053 -4.916 -15.502 1.00 76.88 89 TRP A O 1
ATOM 721 N N . ILE A 1 90 ? 23.484 -4.972 -17.715 1.00 73.69 90 ILE A N 1
ATOM 722 C CA . ILE A 1 90 ? 22.139 -4.588 -18.166 1.00 73.69 90 ILE A CA 1
ATOM 723 C C . ILE A 1 90 ? 21.110 -5.629 -17.705 1.00 73.69 90 ILE A C 1
ATOM 725 O O . ILE A 1 90 ? 20.136 -5.270 -17.049 1.00 73.69 90 ILE A O 1
ATOM 729 N N . ILE A 1 91 ? 21.386 -6.920 -17.917 1.00 76.88 91 ILE A N 1
ATOM 730 C CA . ILE A 1 91 ? 20.505 -8.021 -17.484 1.00 76.88 91 ILE A CA 1
ATOM 731 C C . ILE A 1 91 ? 20.325 -8.031 -15.957 1.00 76.88 91 ILE A C 1
ATOM 733 O O . ILE A 1 91 ? 19.215 -8.185 -15.442 1.00 76.88 91 ILE A O 1
ATOM 737 N N . SER A 1 92 ? 21.416 -7.846 -15.209 1.00 80.75 92 SER A N 1
ATOM 738 C CA . SER A 1 92 ? 21.376 -7.813 -13.740 1.00 80.75 92 SER A CA 1
ATOM 739 C C . SER A 1 92 ? 20.551 -6.635 -13.218 1.00 80.75 92 SER A C 1
ATOM 741 O O . SER A 1 92 ? 19.830 -6.744 -12.222 1.00 80.75 92 SER A O 1
ATOM 743 N N . PHE A 1 93 ? 20.642 -5.502 -13.906 1.00 75.38 93 PHE A N 1
ATOM 744 C CA . PHE A 1 93 ? 19.914 -4.293 -13.578 1.00 75.38 93 PHE A CA 1
ATOM 745 C C . PHE A 1 93 ? 18.419 -4.396 -13.924 1.00 75.38 93 PHE A C 1
ATOM 747 O O . PHE A 1 93 ? 17.584 -4.023 -13.097 1.00 75.38 93 PHE A O 1
ATOM 754 N N . GLU A 1 94 ? 18.064 -4.982 -15.072 1.00 78.12 94 GLU A N 1
ATOM 755 C CA . GLU A 1 94 ? 16.675 -5.291 -15.444 1.00 78.12 94 GLU A CA 1
ATOM 756 C C . GLU A 1 94 ? 16.024 -6.213 -14.400 1.00 78.12 94 GLU A C 1
ATOM 758 O O . GLU A 1 94 ? 14.934 -5.932 -13.891 1.00 78.12 94 GLU A O 1
ATOM 763 N N . PHE A 1 95 ? 16.733 -7.269 -13.989 1.00 79.88 95 PHE A N 1
ATOM 764 C CA . PHE A 1 95 ? 16.278 -8.177 -12.937 1.00 79.88 95 PHE A CA 1
ATOM 765 C C . PHE A 1 95 ? 16.050 -7.457 -11.598 1.00 79.88 95 PHE A C 1
ATOM 767 O O . PHE A 1 95 ? 15.006 -7.637 -10.961 1.00 79.88 95 PHE A O 1
ATOM 774 N N . ALA A 1 96 ? 16.987 -6.601 -11.175 1.00 80.56 96 ALA A N 1
ATOM 775 C CA . ALA A 1 96 ? 16.846 -5.803 -9.956 1.00 80.56 96 ALA A CA 1
ATOM 776 C C . ALA A 1 96 ? 15.636 -4.858 -10.026 1.00 80.56 96 ALA A C 1
ATOM 778 O O . ALA A 1 96 ? 14.906 -4.694 -9.045 1.00 80.56 96 ALA A O 1
ATOM 779 N N . HIS A 1 97 ? 15.382 -4.273 -11.192 1.00 80.31 97 HIS A N 1
ATOM 780 C CA . HIS A 1 97 ? 14.232 -3.414 -11.411 1.00 80.31 97 HIS A CA 1
ATOM 781 C C . HIS A 1 97 ? 12.898 -4.186 -11.357 1.00 80.31 97 HIS A C 1
ATOM 783 O O . HIS A 1 97 ? 11.962 -3.732 -10.695 1.00 80.31 97 HIS A O 1
ATOM 789 N N . ILE A 1 98 ? 12.809 -5.384 -11.950 1.00 82.31 98 ILE A N 1
ATOM 790 C CA . ILE A 1 98 ? 11.628 -6.264 -11.826 1.00 82.31 98 ILE A CA 1
ATOM 791 C C . ILE A 1 98 ? 11.366 -6.622 -10.354 1.00 82.31 98 ILE A C 1
ATOM 793 O O . ILE A 1 98 ? 10.217 -6.609 -9.903 1.00 82.31 98 ILE A O 1
ATOM 797 N N . LEU A 1 99 ? 12.418 -6.897 -9.577 1.00 80.88 99 LEU A N 1
ATOM 798 C CA . LEU A 1 99 ? 12.295 -7.142 -8.138 1.00 80.88 99 LEU A CA 1
ATOM 799 C C . LEU A 1 99 ? 11.767 -5.915 -7.385 1.00 80.88 99 LEU A C 1
ATOM 801 O O . LEU A 1 99 ? 10.854 -6.052 -6.569 1.00 80.88 99 LEU A O 1
ATOM 805 N N . LEU A 1 100 ? 12.287 -4.717 -7.672 1.00 78.19 100 LEU A N 1
ATOM 806 C CA . LEU A 1 100 ? 11.787 -3.467 -7.084 1.00 78.19 100 LEU A CA 1
ATOM 807 C C . LEU A 1 100 ? 10.315 -3.227 -7.430 1.00 78.19 100 LEU A C 1
ATOM 809 O O . LEU A 1 100 ? 9.529 -2.845 -6.561 1.00 78.19 100 LEU A O 1
ATOM 813 N N . PHE A 1 101 ? 9.920 -3.518 -8.667 1.00 80.56 101 PHE A N 1
ATOM 814 C CA . PHE A 1 101 ? 8.532 -3.441 -9.105 1.00 80.56 101 PHE A CA 1
ATOM 815 C C . PHE A 1 101 ? 7.633 -4.422 -8.337 1.00 80.56 101 PHE A C 1
ATOM 817 O O . PHE A 1 101 ? 6.566 -4.040 -7.853 1.00 80.56 101 PHE A O 1
ATOM 824 N N . PHE A 1 102 ? 8.081 -5.666 -8.139 1.00 80.75 102 PHE A N 1
ATOM 825 C CA . PHE A 1 102 ? 7.350 -6.667 -7.356 1.00 80.75 102 PHE A CA 1
ATOM 826 C C . PHE A 1 102 ? 7.202 -6.266 -5.881 1.00 80.75 102 PHE A C 1
ATOM 828 O O . PHE A 1 102 ? 6.123 -6.420 -5.300 1.00 80.75 102 PHE A O 1
ATOM 835 N N . ILE A 1 103 ? 8.259 -5.712 -5.280 1.00 79.94 103 ILE A N 1
ATOM 836 C CA . ILE A 1 103 ? 8.229 -5.158 -3.919 1.00 79.94 103 ILE A CA 1
ATOM 837 C C . ILE A 1 103 ? 7.206 -4.017 -3.845 1.00 79.94 103 ILE A C 1
ATOM 839 O O . ILE A 1 103 ? 6.346 -4.018 -2.963 1.00 79.94 103 ILE A O 1
ATOM 843 N N . GLY A 1 104 ? 7.236 -3.093 -4.805 1.00 78.12 104 GLY A N 1
ATOM 844 C CA . GLY A 1 104 ? 6.297 -1.977 -4.894 1.00 78.12 104 GLY A CA 1
ATOM 845 C C . GLY A 1 104 ? 4.836 -2.416 -5.014 1.00 78.12 104 GLY A C 1
ATOM 846 O O . GLY A 1 104 ? 3.980 -1.953 -4.255 1.00 78.12 104 GLY A O 1
ATOM 847 N N . ILE A 1 105 ? 4.541 -3.379 -5.894 1.00 79.88 105 ILE A N 1
ATOM 848 C CA . ILE A 1 105 ? 3.198 -3.971 -6.018 1.00 79.88 105 ILE A CA 1
ATOM 849 C C . ILE A 1 105 ? 2.784 -4.674 -4.724 1.00 79.88 105 ILE A C 1
ATOM 851 O O . ILE A 1 105 ? 1.635 -4.547 -4.299 1.00 79.88 105 ILE A O 1
ATOM 855 N N . SER A 1 106 ? 3.699 -5.392 -4.073 1.00 80.88 106 SER A N 1
ATOM 856 C CA . SER A 1 106 ? 3.422 -6.080 -2.809 1.00 80.88 106 SER A CA 1
ATOM 857 C C . SER A 1 106 ? 3.051 -5.095 -1.699 1.00 80.88 106 SER A C 1
ATOM 859 O O . SER A 1 106 ? 2.083 -5.334 -0.976 1.00 80.88 106 SER A O 1
ATOM 861 N N . PHE A 1 107 ? 3.741 -3.954 -1.601 1.00 77.81 107 PHE A N 1
ATOM 862 C CA . PHE A 1 107 ? 3.376 -2.872 -0.680 1.00 77.81 107 PHE A CA 1
ATOM 863 C C . PHE A 1 107 ? 2.026 -2.240 -1.029 1.00 77.81 107 PHE A C 1
ATOM 865 O O . PHE A 1 107 ? 1.216 -1.997 -0.131 1.00 77.81 107 PHE A O 1
ATOM 872 N N . CYS A 1 108 ? 1.726 -2.039 -2.314 1.00 78.06 108 CYS A N 1
ATOM 873 C CA . CYS A 1 108 ? 0.417 -1.546 -2.750 1.00 78.06 108 CYS A CA 1
ATOM 874 C C . CYS A 1 108 ? -0.709 -2.522 -2.364 1.00 78.06 108 CYS A C 1
ATOM 876 O O . CYS A 1 108 ? -1.718 -2.116 -1.784 1.00 78.06 108 CYS A O 1
ATOM 878 N N . LEU A 1 109 ? -0.522 -3.822 -2.609 1.00 80.81 109 LEU A N 1
ATOM 879 C CA . LEU A 1 109 ? -1.468 -4.870 -2.218 1.00 80.81 109 LEU A CA 1
ATOM 880 C C . LEU A 1 109 ? -1.648 -4.907 -0.696 1.00 80.81 109 LEU A C 1
ATOM 882 O O . LEU A 1 109 ? -2.779 -4.931 -0.208 1.00 80.81 109 LEU A O 1
ATOM 886 N N . LEU A 1 110 ? -0.546 -4.875 0.056 1.00 83.62 110 LEU A N 1
ATOM 887 C CA . LEU A 1 110 ? -0.562 -4.837 1.515 1.00 83.62 110 LEU A CA 1
ATOM 888 C C . LEU A 1 110 ? -1.353 -3.627 2.023 1.00 83.62 110 LEU A C 1
ATOM 890 O O . LEU A 1 110 ? -2.191 -3.780 2.912 1.00 83.62 110 LEU A O 1
ATOM 894 N N . SER A 1 111 ? -1.158 -2.460 1.409 1.00 76.50 111 SER A N 1
ATOM 895 C CA . SER A 1 111 ? -1.879 -1.226 1.737 1.00 76.50 111 SER A CA 1
ATOM 896 C C . SER A 1 111 ? -3.387 -1.388 1.592 1.00 76.50 111 SER A C 1
ATOM 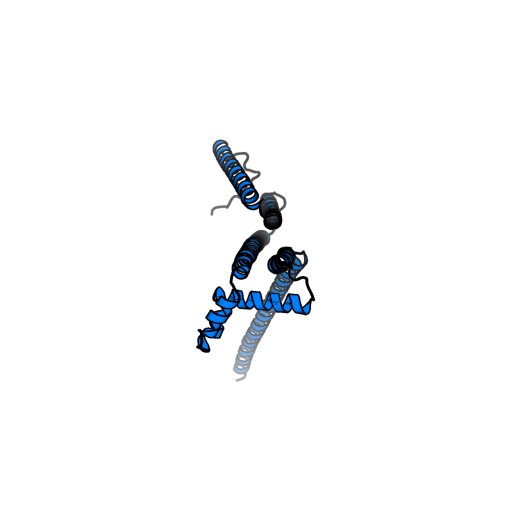898 O O . SER A 1 111 ? -4.159 -1.053 2.497 1.00 76.50 111 SER A O 1
ATOM 900 N N . VAL A 1 112 ? -3.818 -1.982 0.479 1.00 77.56 112 VAL A N 1
ATOM 901 C CA . VAL A 1 112 ? -5.229 -2.285 0.222 1.00 77.56 112 VAL A CA 1
ATOM 902 C C . VAL A 1 112 ? -5.765 -3.293 1.241 1.00 77.56 112 VAL A C 1
ATOM 904 O O . VAL A 1 112 ? -6.833 -3.074 1.816 1.00 77.56 112 VAL A O 1
ATOM 907 N N . VAL A 1 113 ? -5.030 -4.374 1.516 1.00 84.12 113 VAL A N 1
ATOM 908 C CA . VAL A 1 113 ? -5.436 -5.412 2.478 1.00 84.12 113 VAL A CA 1
ATOM 909 C C . VAL A 1 113 ? -5.603 -4.828 3.879 1.00 84.12 113 VAL A C 1
ATOM 911 O O . VAL A 1 113 ? -6.654 -5.019 4.495 1.00 84.12 113 VAL A O 1
ATOM 914 N N . VAL A 1 114 ? -4.617 -4.081 4.376 1.00 82.88 114 VAL A N 1
ATOM 915 C CA . VAL A 1 114 ? -4.666 -3.431 5.695 1.00 82.88 114 VAL A CA 1
ATOM 916 C C . VAL A 1 114 ? -5.859 -2.482 5.778 1.00 82.88 114 VAL A C 1
ATOM 918 O O . VAL A 1 114 ? -6.626 -2.533 6.742 1.00 82.88 114 VAL A O 1
ATOM 921 N N . CYS A 1 115 ? -6.096 -1.686 4.735 1.00 77.06 115 CYS A N 1
ATOM 922 C CA . CYS A 1 115 ? -7.244 -0.788 4.676 1.00 77.06 115 CYS A CA 1
ATOM 923 C C . CYS A 1 115 ? -8.587 -1.535 4.749 1.00 77.06 115 CYS A C 1
ATOM 925 O O . CYS A 1 115 ? -9.489 -1.159 5.511 1.00 77.06 115 CYS A O 1
ATOM 927 N N . VAL A 1 116 ? -8.722 -2.634 3.998 1.00 80.94 116 VAL A N 1
ATOM 928 C CA . VAL A 1 116 ? -9.911 -3.497 4.035 1.00 80.94 116 VAL A CA 1
ATOM 929 C C . VAL A 1 116 ? -10.098 -4.095 5.427 1.00 80.94 116 VAL A C 1
ATOM 931 O O . VAL A 1 116 ? -11.221 -4.085 5.939 1.00 80.94 116 VAL A O 1
ATOM 934 N N . LEU A 1 117 ? -9.030 -4.580 6.065 1.00 85.00 117 LEU A N 1
ATOM 935 C CA . LEU A 1 117 ? -9.084 -5.158 7.408 1.00 85.00 117 LEU A CA 1
ATOM 936 C C . LEU A 1 117 ? -9.536 -4.135 8.454 1.00 85.00 117 LEU A C 1
ATOM 938 O O . LEU A 1 117 ? -10.477 -4.421 9.198 1.00 85.00 117 LEU A O 1
ATOM 942 N N . VAL A 1 118 ? -8.960 -2.929 8.466 1.00 83.00 118 VAL A N 1
ATOM 943 C CA . VAL A 1 118 ? -9.370 -1.854 9.390 1.00 83.00 118 VAL A CA 1
ATOM 944 C C . VAL A 1 118 ? -10.831 -1.469 9.173 1.00 83.00 118 VAL A C 1
ATOM 946 O O . VAL A 1 118 ? -11.606 -1.329 10.122 1.00 83.00 118 VAL A O 1
ATOM 949 N N . SER A 1 119 ? -11.257 -1.404 7.916 1.00 79.19 119 SER A N 1
ATOM 950 C CA . SER A 1 119 ? -12.628 -1.035 7.563 1.00 79.19 119 SER A CA 1
ATOM 951 C C . SER A 1 119 ? -13.653 -2.111 7.917 1.00 79.19 119 SER A C 1
ATOM 953 O O . SER A 1 119 ? -14.780 -1.803 8.316 1.00 79.19 119 SER A O 1
ATOM 955 N N . ARG A 1 120 ? -13.282 -3.393 7.812 1.00 83.06 120 ARG A N 1
ATOM 956 C CA . ARG A 1 120 ? -14.096 -4.504 8.330 1.00 83.06 120 ARG A CA 1
ATOM 957 C C . ARG A 1 120 ? -14.130 -4.501 9.856 1.00 83.06 120 ARG A C 1
ATOM 959 O O . ARG A 1 120 ? -15.189 -4.772 10.426 1.00 83.06 120 ARG A O 1
ATOM 966 N N . GLY A 1 121 ? -13.015 -4.160 10.500 1.00 82.50 121 GLY A N 1
ATOM 967 C CA . GLY A 1 121 ? -12.915 -3.969 11.947 1.00 82.50 121 GLY A CA 1
ATOM 968 C C . GLY A 1 121 ? -13.931 -2.948 12.450 1.00 82.50 121 GLY A C 1
ATOM 969 O O . GLY A 1 121 ? -14.753 -3.289 13.298 1.00 82.50 121 GLY A O 1
ATOM 970 N N . ARG A 1 122 ? -13.984 -1.760 11.829 1.00 83.00 122 ARG A N 1
ATOM 971 C CA . ARG A 1 122 ? -14.974 -0.716 12.152 1.00 83.00 122 ARG A CA 1
ATOM 972 C C . ARG A 1 122 ? -16.408 -1.233 12.112 1.00 83.00 122 ARG A C 1
ATOM 974 O O . ARG A 1 122 ? -17.125 -1.133 13.100 1.00 83.00 122 ARG A O 1
ATOM 981 N N . ARG A 1 123 ? -16.809 -1.852 10.995 1.00 82.69 123 ARG A N 1
ATOM 982 C CA . ARG A 1 123 ? -18.169 -2.407 10.844 1.00 82.69 123 ARG A CA 1
ATOM 983 C C . ARG A 1 123 ? -18.495 -3.442 11.920 1.00 82.69 123 ARG A C 1
ATOM 985 O O . ARG A 1 123 ? -19.640 -3.541 12.354 1.00 82.69 123 ARG A O 1
ATOM 992 N N . SER A 1 124 ? -17.498 -4.224 12.325 1.00 83.88 124 SER A N 1
ATOM 993 C CA . SER A 1 124 ? -17.652 -5.231 13.374 1.00 83.88 124 SER A CA 1
ATOM 994 C C . SER A 1 124 ? -17.832 -4.573 14.742 1.00 83.88 124 SER A C 1
ATOM 996 O O . SER A 1 124 ? -18.732 -4.961 15.480 1.00 83.88 124 SER A O 1
ATOM 998 N N . TRP A 1 125 ? -17.058 -3.534 15.061 1.00 84.56 125 TRP A N 1
ATOM 999 C CA . TRP A 1 125 ? -17.198 -2.774 16.308 1.00 84.56 125 TRP A CA 1
ATOM 1000 C C . TRP A 1 125 ? -18.540 -2.041 16.407 1.00 84.56 125 TRP A C 1
ATOM 1002 O O . TRP A 1 125 ? -19.189 -2.119 17.450 1.00 84.56 125 TRP A O 1
ATOM 1012 N N . ASP A 1 126 ? -19.015 -1.446 15.311 1.00 85.06 126 ASP A N 1
ATOM 1013 C CA . ASP A 1 126 ? -20.353 -0.840 15.241 1.00 85.06 126 ASP A CA 1
ATOM 1014 C C . ASP A 1 126 ? -21.449 -1.887 15.493 1.00 85.06 126 ASP A C 1
ATOM 1016 O O . ASP A 1 126 ? -22.438 -1.640 16.185 1.00 85.06 126 ASP A O 1
ATOM 1020 N N . ALA A 1 127 ? -21.271 -3.104 14.969 1.00 86.44 127 ALA A N 1
ATOM 1021 C CA . ALA A 1 127 ? -22.177 -4.208 15.257 1.00 86.44 127 ALA A CA 1
ATOM 1022 C C . ALA A 1 127 ? -22.096 -4.665 16.723 1.00 86.44 127 ALA A C 1
ATOM 1024 O O . ALA A 1 127 ? -23.126 -5.013 17.299 1.00 86.44 127 ALA A O 1
ATOM 1025 N N . TYR A 1 128 ? -20.912 -4.633 17.339 1.00 85.25 128 TYR A N 1
ATOM 1026 C CA . TYR A 1 128 ? -20.705 -5.004 18.742 1.00 85.25 128 TYR A CA 1
ATOM 1027 C C . TYR A 1 128 ? -21.346 -4.030 19.725 1.00 85.25 128 TYR A C 1
ATOM 1029 O O . TYR A 1 128 ? -21.835 -4.449 20.776 1.00 85.25 128 TYR A O 1
ATOM 1037 N N . GLU A 1 129 ? -21.428 -2.753 19.366 1.00 82.75 129 GLU A N 1
ATOM 1038 C CA . GLU A 1 129 ? -22.105 -1.739 20.173 1.00 82.75 129 GLU A CA 1
ATOM 1039 C C . GLU A 1 129 ? -23.625 -1.950 20.266 1.00 82.75 129 GLU A C 1
ATOM 1041 O O . GLU A 1 129 ? -24.246 -1.499 21.230 1.00 82.75 129 GLU A O 1
ATOM 1046 N N . ARG A 1 130 ? -24.220 -2.703 19.331 1.00 84.44 130 ARG A N 1
ATOM 1047 C CA . ARG A 1 130 ? -25.654 -3.036 19.344 1.00 84.44 130 ARG A CA 1
ATOM 1048 C C . ARG A 1 130 ? -26.023 -4.206 20.252 1.00 84.44 130 ARG A C 1
ATOM 1050 O O . ARG A 1 130 ? -27.196 -4.353 20.572 1.00 84.44 130 ARG A O 1
ATOM 1057 N N . TYR A 1 131 ? -25.064 -5.035 20.666 1.00 82.44 131 TYR A N 1
ATOM 1058 C CA . TYR A 1 131 ? -25.369 -6.143 21.571 1.00 82.44 131 TYR A CA 1
ATOM 1059 C C . TYR A 1 131 ? -25.635 -5.634 22.983 1.00 82.44 131 TYR A C 1
ATOM 1061 O O . TYR A 1 131 ? -24.821 -4.894 23.551 1.00 82.44 131 TYR A O 1
ATOM 1069 N N . ASP A 1 132 ? -26.744 -6.083 23.564 1.00 81.88 132 ASP A N 1
ATOM 1070 C CA . ASP A 1 132 ? -27.045 -5.820 24.961 1.00 81.88 132 ASP A CA 1
ATOM 1071 C C . ASP A 1 132 ? -26.111 -6.612 25.892 1.00 81.88 132 ASP A C 1
ATOM 1073 O O . ASP A 1 132 ? -25.726 -7.759 25.635 1.00 81.88 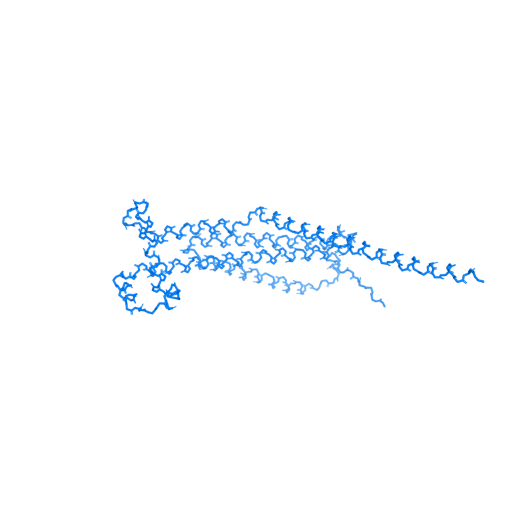132 ASP A O 1
ATOM 1077 N N . ILE A 1 133 ? -25.729 -5.977 26.997 1.00 80.75 133 ILE A N 1
ATOM 1078 C CA . ILE A 1 133 ? -24.803 -6.538 27.982 1.00 80.75 133 ILE A CA 1
ATOM 1079 C C . ILE A 1 133 ? -25.470 -7.698 28.736 1.00 80.75 133 ILE A C 1
ATOM 1081 O O . ILE A 1 133 ? -24.789 -8.666 29.093 1.00 80.75 133 ILE A O 1
ATOM 1085 N N . GLN A 1 134 ? -26.788 -7.648 28.957 1.00 81.44 134 GLN A N 1
ATOM 1086 C CA . GLN A 1 134 ? -27.499 -8.724 29.656 1.00 81.44 134 GLN A CA 1
ATOM 1087 C C . GLN A 1 134 ? -27.551 -9.994 28.801 1.00 81.44 134 GLN A C 1
ATOM 1089 O O . GLN A 1 134 ? -27.285 -11.085 29.303 1.00 81.44 134 GLN A O 1
ATOM 1094 N N . GLU A 1 135 ? -27.774 -9.862 27.491 1.00 81.38 135 GLU A N 1
ATOM 1095 C CA . GLU A 1 135 ? -27.741 -10.999 26.562 1.00 81.38 135 GLU A CA 1
ATOM 1096 C C . GLU A 1 135 ? -26.341 -11.637 26.487 1.00 81.38 135 GLU A C 1
ATOM 1098 O O . GLU A 1 135 ? -26.194 -12.863 26.480 1.00 81.38 135 GLU A O 1
ATOM 1103 N N . LEU A 1 136 ? -25.292 -10.809 26.481 1.00 79.56 136 LEU A N 1
ATOM 1104 C CA . LEU A 1 136 ? -23.903 -11.271 26.456 1.00 79.56 136 LEU A CA 1
ATOM 1105 C C . LEU A 1 136 ? -23.527 -12.021 27.737 1.00 79.56 136 LEU A C 1
ATOM 1107 O O . LEU A 1 136 ? -22.950 -13.107 27.670 1.00 79.56 136 LEU A O 1
ATOM 1111 N N . THR A 1 137 ? -23.869 -11.475 28.905 1.00 80.19 137 THR A N 1
ATOM 1112 C CA . THR A 1 137 ? -23.574 -12.131 30.187 1.00 80.19 137 THR A CA 1
ATOM 1113 C C . THR A 1 137 ? -24.365 -13.427 30.347 1.00 80.19 137 THR A C 1
ATOM 1115 O O . THR A 1 137 ? -23.782 -14.426 30.768 1.00 80.19 137 THR A O 1
ATOM 1118 N N . ALA A 1 138 ? -25.628 -13.471 29.911 1.00 81.31 138 ALA A N 1
ATOM 1119 C CA . ALA A 1 138 ? -26.434 -14.692 29.886 1.00 81.31 138 ALA A CA 1
ATOM 1120 C C . ALA A 1 138 ? -25.839 -15.771 28.961 1.00 81.31 138 ALA A C 1
ATOM 1122 O O . ALA A 1 138 ? -25.725 -16.932 29.358 1.00 81.31 138 ALA A O 1
ATOM 1123 N N . TYR A 1 139 ? -25.385 -15.395 27.760 1.00 77.00 139 TYR A N 1
ATOM 1124 C CA . TYR A 1 139 ? -24.744 -16.316 26.813 1.00 77.00 139 TYR A CA 1
ATOM 1125 C C . TYR A 1 139 ? -23.465 -16.950 27.384 1.00 77.00 139 TYR A C 1
ATOM 1127 O O . TYR A 1 139 ? -23.245 -18.154 27.234 1.00 77.00 139 TYR A O 1
ATOM 1135 N N . PHE A 1 140 ? -22.628 -16.168 28.070 1.00 73.69 140 PHE A N 1
ATOM 1136 C CA . PHE A 1 140 ? -21.396 -16.678 28.681 1.00 73.69 140 PHE A CA 1
ATOM 1137 C C . PHE A 1 140 ? -21.630 -17.420 30.001 1.00 73.69 140 PHE A C 1
ATOM 1139 O O . PHE A 1 140 ? -20.925 -18.392 30.268 1.00 73.69 140 PHE A O 1
ATOM 1146 N N . ALA A 1 141 ? -22.634 -17.030 30.790 1.00 76.81 141 ALA A N 1
ATOM 1147 C CA . ALA A 1 141 ? -23.039 -17.754 31.995 1.00 76.81 141 ALA A CA 1
ATOM 1148 C C . ALA A 1 141 ? -23.610 -19.145 31.664 1.00 76.81 141 ALA A C 1
ATOM 1150 O O . ALA A 1 141 ? -23.359 -20.106 32.390 1.00 76.81 141 ALA A O 1
ATOM 1151 N N . ALA A 1 142 ? -24.316 -19.276 30.535 1.00 75.50 142 ALA A N 1
ATOM 1152 C CA . ALA A 1 142 ? -24.832 -20.553 30.045 1.00 75.50 142 ALA A CA 1
ATOM 1153 C C . ALA A 1 142 ? -23.729 -21.488 29.503 1.00 75.50 142 ALA A C 1
ATOM 1155 O O . ALA A 1 142 ? -23.889 -22.711 29.496 1.00 75.50 142 ALA A O 1
ATOM 1156 N N . LYS A 1 143 ? -22.584 -20.949 29.062 1.00 70.75 143 LYS A N 1
ATOM 1157 C CA . LYS A 1 143 ? -21.506 -21.720 28.423 1.00 70.75 143 LYS A CA 1
ATOM 1158 C C . LYS A 1 143 ? -20.470 -22.189 29.456 1.00 70.75 143 LYS A C 1
ATOM 1160 O O . LYS A 1 143 ? -19.416 -21.588 29.637 1.00 70.75 143 LYS A O 1
ATOM 1165 N N . LYS A 1 144 ? -20.777 -23.302 30.132 1.00 62.22 144 LYS A N 1
ATOM 1166 C CA . LYS A 1 144 ? -20.014 -23.861 31.273 1.00 62.22 144 LYS A CA 1
ATOM 1167 C C . LYS A 1 144 ? -18.704 -24.596 30.910 1.00 62.22 144 LYS A C 1
ATOM 1169 O O . LYS A 1 144 ? -17.921 -24.911 31.802 1.00 62.22 144 LYS A O 1
ATOM 1174 N N . ASN A 1 145 ? -18.434 -24.861 29.626 1.00 63.25 145 ASN A N 1
ATOM 1175 C CA . ASN A 1 145 ? -17.309 -25.711 29.199 1.00 63.25 145 ASN A CA 1
ATOM 1176 C C . ASN A 1 145 ? -15.995 -24.923 29.042 1.00 63.25 145 ASN A C 1
ATOM 1178 O O . ASN A 1 145 ? -15.847 -24.103 28.135 1.00 63.25 145 ASN A O 1
ATOM 1182 N N . HIS A 1 146 ? -15.019 -25.223 29.904 1.00 58.25 146 HIS A N 1
ATOM 1183 C CA . HIS A 1 146 ? -13.738 -24.514 30.022 1.00 58.25 146 HIS A CA 1
ATOM 1184 C C . HIS A 1 146 ? -12.866 -24.582 28.749 1.00 58.25 146 HIS A C 1
ATOM 1186 O O . HIS A 1 146 ? -12.191 -23.613 28.408 1.00 58.25 146 HIS A O 1
ATOM 1192 N N . THR A 1 147 ? -12.938 -25.678 27.987 1.00 53.94 147 THR A N 1
ATOM 1193 C CA . THR A 1 147 ? -12.128 -25.915 26.774 1.00 53.94 147 THR A CA 1
ATOM 1194 C C . THR A 1 147 ? -12.571 -25.070 25.572 1.00 53.94 147 THR A C 1
ATOM 1196 O O . THR A 1 147 ? -11.758 -24.671 24.746 1.00 53.94 147 THR A O 1
ATOM 1199 N N . LEU A 1 148 ? -13.860 -24.719 25.497 1.00 55.75 148 LEU A N 1
ATOM 1200 C CA . LEU A 1 148 ? -14.428 -23.863 24.443 1.00 55.75 148 LEU A CA 1
ATOM 1201 C C . LEU A 1 148 ? -14.331 -22.366 24.768 1.00 55.75 148 LEU A C 1
ATOM 1203 O O . LEU A 1 148 ? -14.695 -21.534 23.938 1.00 55.75 148 LEU A O 1
ATOM 1207 N N . LYS A 1 149 ? -13.840 -22.006 25.960 1.00 61.56 149 LYS A N 1
ATOM 1208 C CA . LYS A 1 149 ? -13.724 -20.615 26.414 1.00 61.56 149 LYS A CA 1
ATOM 1209 C C . LYS A 1 149 ? -12.600 -19.871 25.685 1.00 61.56 149 LYS A C 1
ATOM 1211 O O . LYS A 1 149 ? -12.796 -18.719 25.313 1.00 61.56 149 LYS A O 1
ATOM 1216 N N . PHE A 1 150 ? -11.491 -20.551 25.382 1.00 59.78 150 PHE A N 1
ATOM 1217 C CA . PHE A 1 150 ? -10.394 -19.990 24.584 1.00 59.78 150 PHE A CA 1
ATOM 1218 C C . PHE A 1 150 ? -10.836 -19.683 23.143 1.00 59.78 150 PHE A C 1
ATOM 1220 O O . PHE A 1 150 ? -10.691 -18.559 22.671 1.00 59.78 150 PHE A O 1
ATOM 1227 N N . LEU A 1 151 ? -11.504 -20.638 22.483 1.00 60.09 151 LEU A N 1
ATOM 1228 C CA . LEU A 1 151 ? -12.047 -20.448 21.131 1.00 60.09 151 LEU A CA 1
ATOM 1229 C C . LEU A 1 151 ? -13.236 -19.476 21.086 1.00 60.09 151 LEU A C 1
ATOM 1231 O O . LEU A 1 151 ? -13.519 -18.887 20.045 1.00 60.09 151 LEU A O 1
ATOM 1235 N N . SER A 1 152 ? -13.929 -19.261 22.210 1.00 61.78 152 SER A N 1
ATOM 1236 C CA . SER A 1 152 ? -15.054 -18.324 22.267 1.00 61.78 152 SER A CA 1
ATOM 1237 C C . SER A 1 152 ? -14.652 -16.878 21.967 1.00 61.78 152 SER A C 1
ATOM 1239 O O . SER A 1 152 ? -15.490 -16.133 21.461 1.00 61.78 152 SER A O 1
ATOM 1241 N N . GLY A 1 153 ? -13.383 -16.503 22.181 1.00 64.56 153 GLY A N 1
ATOM 1242 C CA . GLY A 1 153 ? -12.846 -15.187 21.820 1.00 64.56 153 GLY A CA 1
ATOM 1243 C C . GLY A 1 153 ? -12.866 -14.903 20.315 1.00 64.56 153 GLY A C 1
ATOM 1244 O O . GLY A 1 153 ? -12.950 -13.748 19.919 1.00 64.56 153 GLY A O 1
ATOM 1245 N N . PHE A 1 154 ? -12.888 -15.941 19.473 1.00 69.50 154 PHE A N 1
ATOM 1246 C CA . PHE A 1 154 ? -13.005 -15.804 18.018 1.00 69.50 154 PHE A CA 1
ATOM 1247 C C . PHE A 1 154 ? -14.457 -15.752 17.527 1.00 69.50 154 PHE A C 1
ATOM 1249 O O . PHE A 1 154 ? -14.705 -15.476 16.357 1.00 69.50 154 PHE A O 1
ATOM 1256 N N . THR A 1 155 ? -15.438 -15.997 18.404 1.00 80.69 155 THR A N 1
ATOM 1257 C CA . THR A 1 155 ? -16.855 -15.878 18.034 1.00 80.69 155 THR A CA 1
ATOM 1258 C C . THR A 1 155 ? -17.303 -14.414 18.058 1.00 80.69 155 THR A C 1
ATOM 1260 O O . THR A 1 155 ? -16.822 -13.659 18.906 1.00 80.69 155 THR A O 1
ATOM 1263 N N . PRO A 1 156 ? -18.284 -14.004 17.227 1.00 78.62 156 PRO A N 1
ATOM 1264 C CA . PRO A 1 156 ? -1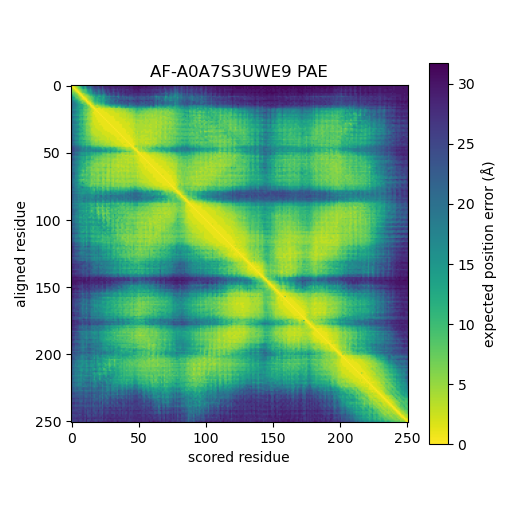8.772 -12.621 17.203 1.00 78.62 156 PRO A CA 1
ATOM 1265 C C . PRO A 1 156 ? -19.213 -12.109 18.583 1.00 78.62 156 PRO A C 1
ATOM 1267 O O . PRO A 1 156 ? -18.884 -10.993 18.972 1.00 78.62 156 PRO A O 1
ATOM 1270 N N . LYS A 1 157 ? -19.893 -12.955 19.375 1.00 79.62 157 LYS A N 1
ATOM 1271 C CA . LYS A 1 157 ? -20.320 -12.609 20.742 1.00 79.62 157 LYS A CA 1
ATOM 1272 C C . LYS A 1 157 ? -19.141 -12.481 21.718 1.00 79.62 157 LYS A C 1
ATOM 1274 O O . LYS A 1 157 ? -19.197 -11.658 22.625 1.00 79.62 157 LYS A O 1
ATOM 1279 N N . GLY A 1 158 ? -18.069 -13.259 21.545 1.00 80.44 158 GLY A N 1
ATOM 1280 C CA . GLY A 1 158 ? -16.858 -13.135 22.366 1.00 80.44 158 GLY A CA 1
ATOM 1281 C C . GLY A 1 158 ? -16.036 -11.896 22.042 1.00 80.44 158 GLY A C 1
ATOM 1282 O O . GLY A 1 158 ? -15.624 -11.190 22.962 1.00 80.44 158 GLY A O 1
ATOM 1283 N N . GLN A 1 159 ? -15.889 -11.570 20.758 1.00 82.75 159 GLN A N 1
ATOM 1284 C CA . GLN A 1 159 ? -15.273 -10.312 20.332 1.00 82.75 159 GLN A CA 1
ATOM 1285 C C . GLN A 1 159 ? -16.076 -9.101 20.826 1.00 82.75 159 GLN A C 1
ATOM 1287 O O . GLN A 1 159 ? -15.486 -8.124 21.283 1.00 82.75 159 GLN A O 1
ATOM 1292 N N . ALA A 1 160 ? -17.412 -9.190 20.841 1.00 84.06 160 ALA A N 1
ATOM 1293 C CA . ALA A 1 160 ? -18.265 -8.149 21.412 1.00 84.06 160 ALA A CA 1
ATOM 1294 C C . ALA A 1 160 ? -18.015 -7.935 22.918 1.00 84.06 160 ALA A C 1
ATOM 1296 O O . ALA A 1 160 ? -17.916 -6.791 23.362 1.00 84.06 160 ALA A O 1
ATOM 1297 N N . VAL A 1 161 ? -17.852 -9.008 23.707 1.00 83.44 161 VAL A N 1
ATOM 1298 C CA . VAL A 1 161 ? -17.504 -8.897 25.139 1.00 83.44 161 VAL A CA 1
ATOM 1299 C C . VAL A 1 161 ? -16.141 -8.240 25.325 1.00 83.44 161 V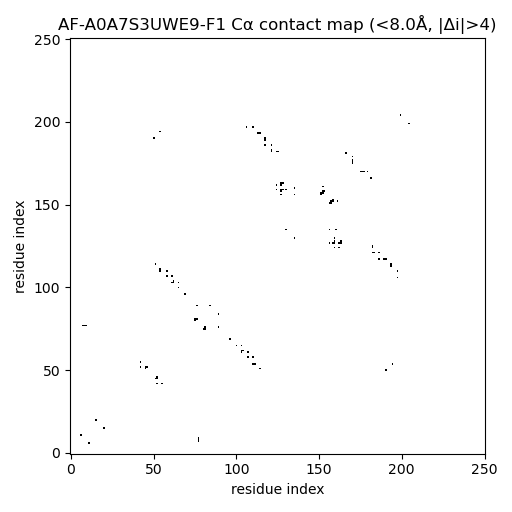AL A C 1
ATOM 1301 O O . VAL A 1 161 ? -16.019 -7.323 26.135 1.00 83.44 161 VAL A O 1
ATOM 1304 N N . GLN A 1 162 ? -15.125 -8.685 24.582 1.00 83.94 162 GLN A N 1
ATOM 1305 C CA . GLN A 1 162 ? -13.777 -8.114 24.663 1.00 83.94 162 GLN A CA 1
ATOM 1306 C C . GLN A 1 162 ? -13.785 -6.623 24.320 1.00 83.94 162 GLN A C 1
ATOM 1308 O O . GLN A 1 162 ? -13.222 -5.820 25.060 1.00 83.94 162 GLN A O 1
ATOM 1313 N N . PHE A 1 163 ? -14.491 -6.244 23.254 1.00 86.06 163 PHE A N 1
ATOM 1314 C CA . PHE A 1 163 ? -14.659 -4.850 22.857 1.00 86.06 163 PHE A CA 1
ATOM 1315 C C . PHE A 1 163 ? -15.350 -4.017 23.949 1.00 86.06 163 PHE A C 1
ATOM 1317 O O . PHE A 1 163 ? -14.876 -2.935 24.295 1.00 86.06 163 PHE A O 1
ATOM 1324 N N . ARG A 1 164 ? -16.433 -4.528 24.553 1.00 84.00 164 ARG A N 1
ATOM 1325 C CA . ARG A 1 164 ? -17.151 -3.852 25.652 1.00 84.00 164 ARG A CA 1
ATOM 1326 C C . ARG A 1 164 ? -16.290 -3.693 26.904 1.00 84.00 164 ARG A C 1
ATOM 1328 O O . ARG A 1 164 ? -16.314 -2.626 27.515 1.00 84.00 164 ARG A O 1
ATOM 1335 N N . LEU A 1 165 ? -15.534 -4.725 27.275 1.00 85.06 165 LEU A N 1
ATOM 1336 C CA . LEU A 1 165 ? -14.594 -4.674 28.396 1.00 85.06 165 LEU A CA 1
ATOM 1337 C C . LEU A 1 165 ? -13.513 -3.627 28.147 1.00 85.06 165 LEU A C 1
ATOM 1339 O O . LEU A 1 165 ? -13.277 -2.788 29.012 1.00 85.06 165 LEU A O 1
ATOM 1343 N N . LEU A 1 166 ? -12.912 -3.635 26.956 1.00 86.62 166 LEU A N 1
ATOM 1344 C CA . LEU A 1 166 ? -11.885 -2.671 26.579 1.00 86.62 166 LEU A CA 1
ATOM 1345 C C . LEU A 1 166 ? -12.428 -1.236 26.616 1.00 86.62 166 LEU A C 1
ATOM 1347 O O . LEU A 1 166 ? -11.824 -0.382 27.261 1.00 86.62 166 LEU A O 1
ATOM 1351 N N . LYS A 1 167 ? -13.610 -0.993 26.028 1.00 87.94 167 LYS A N 1
ATOM 1352 C CA . LYS A 1 167 ? -14.311 0.301 26.097 1.00 87.94 167 LYS A CA 1
ATOM 1353 C C . LYS A 1 167 ? -14.524 0.742 27.546 1.00 87.94 167 LYS A C 1
ATOM 1355 O O . LYS A 1 167 ? -14.213 1.877 27.897 1.00 87.94 167 LYS A O 1
ATOM 1360 N N . HIS A 1 168 ? -15.059 -0.140 28.391 1.00 85.44 168 HIS A N 1
ATOM 1361 C CA . HIS A 1 168 ? -15.383 0.193 29.779 1.00 85.44 168 HIS A CA 1
ATOM 1362 C C . HIS A 1 168 ? -14.132 0.505 30.608 1.00 85.44 168 HIS A C 1
ATOM 1364 O O . HIS A 1 168 ? -14.110 1.496 31.338 1.00 85.44 168 HIS A O 1
ATOM 1370 N N . VAL A 1 169 ? -13.083 -0.311 30.475 1.00 88.00 169 VAL A N 1
ATOM 1371 C CA . V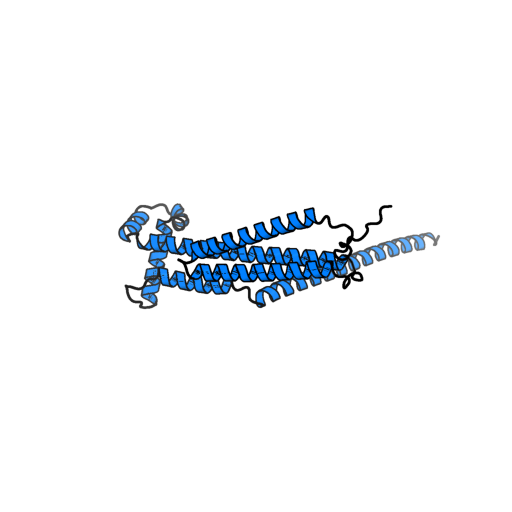AL A 1 169 ? -11.799 -0.094 31.155 1.00 88.00 169 VAL A CA 1
ATOM 1372 C C . VAL A 1 169 ? -11.181 1.228 30.714 1.00 88.00 169 VAL A C 1
ATOM 1374 O O . VAL A 1 169 ? -10.784 2.010 31.572 1.00 88.00 169 VAL A O 1
ATOM 1377 N N . PHE A 1 170 ? -11.173 1.512 29.410 1.00 89.81 170 PHE A N 1
ATOM 1378 C CA . PHE A 1 170 ? -10.595 2.732 28.851 1.00 89.81 170 PHE A CA 1
ATOM 1379 C C . PHE A 1 170 ? -11.332 4.001 29.302 1.00 89.81 170 PHE A C 1
ATOM 1381 O O . PHE A 1 170 ? -10.711 4.956 29.765 1.00 89.81 170 PHE A O 1
ATOM 1388 N N . ILE A 1 171 ? -12.669 4.013 29.240 1.00 88.31 171 ILE A N 1
ATOM 1389 C CA . ILE A 1 171 ? -13.469 5.162 29.700 1.00 88.31 171 ILE A CA 1
ATOM 1390 C C . ILE A 1 171 ? -13.239 5.409 31.195 1.00 88.31 171 ILE A C 1
ATOM 1392 O O . ILE A 1 171 ? -13.081 6.555 31.620 1.00 88.31 171 ILE A O 1
ATOM 1396 N N . ARG A 1 172 ? -13.177 4.337 31.995 1.00 87.88 172 ARG A N 1
ATOM 1397 C CA . ARG A 1 172 ? -12.961 4.430 33.442 1.00 87.88 172 ARG A CA 1
ATOM 1398 C C . ARG A 1 172 ? -11.550 4.895 33.797 1.00 87.88 172 ARG A C 1
ATOM 1400 O O . ARG A 1 172 ? -11.412 5.703 34.713 1.00 87.88 172 ARG A O 1
ATOM 1407 N N . SER A 1 173 ? -10.518 4.405 33.109 1.00 90.50 173 SER A N 1
ATOM 1408 C CA . SER A 1 173 ? -9.128 4.790 33.382 1.00 90.50 173 SER A CA 1
ATOM 1409 C C . SER A 1 173 ? -8.851 6.239 32.989 1.00 90.50 173 SER A C 1
ATOM 1411 O O . SER A 1 173 ? -8.172 6.947 33.728 1.00 90.50 173 SER A O 1
ATOM 1413 N N . HIS A 1 174 ? -9.419 6.698 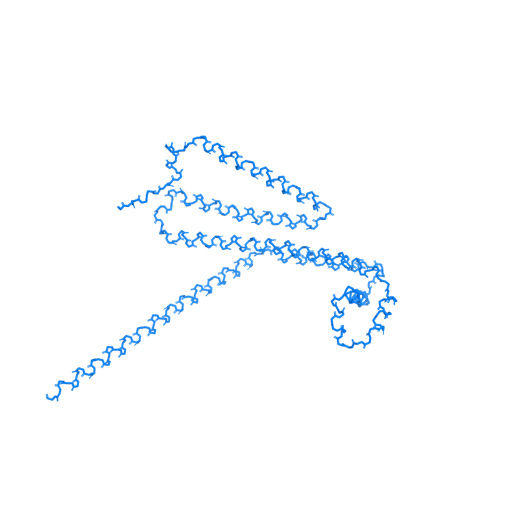31.871 1.00 88.50 174 HIS A N 1
ATOM 1414 C CA . HIS A 1 174 ? -9.190 8.042 31.332 1.00 88.50 174 HIS A CA 1
ATOM 1415 C C . HIS A 1 174 ? -10.250 9.078 31.740 1.00 88.50 174 HIS A C 1
ATOM 1417 O O . HIS A 1 174 ? -10.151 10.230 31.328 1.00 88.50 174 HIS A O 1
ATOM 1423 N N . LYS A 1 175 ? -11.233 8.705 32.577 1.00 87.25 175 LYS A N 1
ATOM 1424 C CA . LYS A 1 175 ? -12.310 9.586 33.083 1.00 87.25 175 LYS A CA 1
ATOM 1425 C C . LYS A 1 175 ? -13.063 10.321 31.963 1.00 87.25 175 LYS A C 1
ATOM 1427 O O . LYS A 1 175 ? -13.350 11.512 32.071 1.00 87.25 175 LYS A O 1
ATOM 1432 N N . LEU A 1 176 ? -13.358 9.609 30.879 1.00 88.31 176 LEU A N 1
ATOM 1433 C CA . LEU A 1 176 ? -14.010 10.181 29.701 1.00 88.31 176 LEU A CA 1
ATOM 1434 C C . LEU A 1 176 ? -15.534 10.294 29.892 1.00 88.31 176 LEU A C 1
ATOM 1436 O O . LEU A 1 176 ? -16.111 9.517 30.661 1.00 88.31 176 LEU A O 1
ATOM 1440 N N . PRO A 1 177 ? -16.204 11.227 29.190 1.00 86.06 177 PRO A N 1
ATOM 1441 C CA . PRO A 1 177 ? -17.658 11.342 29.219 1.00 86.06 177 PRO A CA 1
ATOM 1442 C C . PRO A 1 177 ? -18.362 10.041 28.787 1.00 86.06 177 PRO A C 1
ATOM 1444 O O . PRO A 1 177 ? -17.838 9.315 27.938 1.00 86.06 177 PRO A O 1
ATOM 1447 N N . PRO A 1 178 ? -19.574 9.750 29.297 1.00 73.94 178 PRO A N 1
ATOM 1448 C CA . PRO A 1 178 ? -20.327 8.542 28.933 1.00 73.94 178 PRO A CA 1
ATOM 1449 C C . PRO A 1 178 ? -20.702 8.473 27.446 1.00 73.94 178 PRO A C 1
ATOM 1451 O O . PRO A 1 178 ? -20.845 7.383 26.896 1.00 73.94 178 PRO A O 1
ATOM 1454 N N . GLU A 1 179 ? -20.833 9.632 26.798 1.00 80.25 179 GLU A N 1
ATOM 1455 C CA . GLU A 1 179 ? -21.161 9.786 25.374 1.00 80.25 179 GLU A CA 1
ATOM 1456 C C . GLU A 1 179 ? -19.957 9.545 24.448 1.00 80.25 179 GLU A C 1
ATOM 1458 O O . GLU A 1 179 ? -20.067 9.656 23.232 1.00 80.25 179 GLU A O 1
ATOM 1463 N N . PHE A 1 180 ? -18.790 9.200 24.997 1.00 85.19 180 PHE A N 1
ATOM 1464 C CA . PHE A 1 180 ? -17.587 8.988 24.205 1.00 85.19 180 PHE A CA 1
ATOM 1465 C C . PHE A 1 180 ? -17.737 7.821 23.209 1.00 85.19 180 PHE A C 1
ATOM 1467 O O . PHE A 1 180 ? -17.883 6.646 23.585 1.00 85.19 180 PHE A O 1
ATOM 1474 N N . HIS A 1 181 ? -17.622 8.144 21.919 1.00 83.56 181 HIS A N 1
ATOM 1475 C CA . HIS A 1 181 ? -17.624 7.190 20.812 1.00 83.56 181 HIS A CA 1
ATOM 1476 C C . HIS A 1 181 ? -16.275 6.464 20.707 1.00 83.56 181 HIS A C 1
ATOM 1478 O O . HIS A 1 181 ? -15.426 6.761 19.870 1.00 83.56 181 HIS A O 1
ATOM 1484 N N . PHE A 1 182 ? -16.075 5.475 21.581 1.00 85.31 182 PHE A N 1
ATOM 1485 C CA . PHE A 1 182 ? -14.841 4.680 21.631 1.00 85.31 182 PHE A CA 1
ATOM 1486 C C . PHE A 1 182 ? -14.503 3.991 20.298 1.00 85.31 182 PHE A C 1
ATOM 1488 O O . PHE A 1 182 ? -13.330 3.911 19.944 1.00 85.31 182 PHE A O 1
ATOM 1495 N N . GLN A 1 183 ? -15.506 3.518 19.545 1.00 83.81 183 GLN A N 1
ATOM 1496 C CA . GLN A 1 183 ? -15.281 2.881 18.239 1.00 83.81 183 GLN A CA 1
ATOM 1497 C C . GLN A 1 183 ? -14.678 3.848 17.216 1.00 83.81 183 GLN A C 1
ATOM 1499 O O . GLN A 1 183 ? -13.703 3.496 16.555 1.00 83.81 183 GLN A O 1
ATOM 1504 N N . GLU A 1 184 ? -15.191 5.073 17.146 1.00 83.94 184 GLU A N 1
ATOM 1505 C CA . GLU A 1 184 ? -14.684 6.113 16.258 1.00 83.94 184 GLU A CA 1
ATOM 1506 C C . GLU A 1 184 ? -13.273 6.545 16.655 1.00 83.94 184 GLU A C 1
ATOM 1508 O O . GLU A 1 184 ? -12.403 6.660 15.794 1.00 83.94 184 GLU A O 1
ATOM 1513 N N . TYR A 1 185 ? -13.004 6.681 17.956 1.00 87.25 185 TYR A N 1
ATOM 1514 C CA . TYR A 1 185 ? -11.660 6.973 18.450 1.00 87.25 185 TYR A CA 1
ATOM 1515 C C . TYR A 1 185 ? -10.645 5.893 18.056 1.00 87.25 185 TYR A C 1
ATOM 1517 O O . TYR A 1 185 ? -9.627 6.208 17.443 1.00 87.25 185 TYR A O 1
ATOM 1525 N N . VAL A 1 186 ? -10.920 4.619 18.364 1.00 85.94 186 VAL A N 1
ATOM 1526 C CA . VAL A 1 186 ? -9.999 3.513 18.040 1.00 85.94 186 VAL A CA 1
ATOM 1527 C C . VAL A 1 186 ? -9.820 3.383 16.535 1.00 85.94 186 VAL A C 1
ATOM 1529 O O . VAL A 1 186 ? -8.704 3.166 16.071 1.00 85.94 186 VAL A O 1
ATOM 1532 N N . HIS A 1 187 ? -10.894 3.548 15.765 1.00 84.25 187 HIS A N 1
ATOM 1533 C CA . HIS A 1 187 ? -10.816 3.557 14.314 1.00 84.25 187 HIS A CA 1
ATOM 1534 C C . HIS A 1 187 ? -9.906 4.680 13.813 1.00 84.25 187 HIS A C 1
ATOM 1536 O O . HIS A 1 187 ? -8.986 4.395 13.061 1.00 84.25 187 HIS A O 1
ATOM 1542 N N . ASN A 1 188 ? -10.091 5.919 14.266 1.00 82.81 188 ASN A N 1
ATOM 1543 C CA . ASN A 1 188 ? -9.280 7.052 13.815 1.00 82.81 188 ASN A CA 1
ATOM 1544 C C . ASN A 1 188 ? -7.808 6.916 14.234 1.00 82.81 188 ASN A C 1
ATOM 1546 O O . ASN A 1 188 ? -6.922 7.231 13.449 1.00 82.81 188 ASN A O 1
ATOM 1550 N N . VAL A 1 189 ? -7.528 6.376 15.424 1.00 84.69 189 VAL A N 1
ATOM 1551 C CA . VAL A 1 189 ? -6.152 6.057 15.845 1.00 84.69 189 VAL A CA 1
ATOM 1552 C C . VAL A 1 189 ? -5.543 4.968 14.961 1.00 84.69 189 VAL A C 1
ATOM 1554 O O . VAL A 1 189 ? -4.408 5.106 14.519 1.00 84.69 189 VAL A O 1
ATOM 1557 N N . MET A 1 190 ? -6.290 3.903 14.660 1.00 83.19 190 MET A N 1
ATOM 1558 C CA . MET A 1 190 ? -5.822 2.843 13.764 1.00 83.19 190 MET A CA 1
ATOM 1559 C C . MET A 1 190 ? -5.598 3.359 12.347 1.00 83.19 190 MET A C 1
ATOM 1561 O O . MET A 1 190 ? -4.611 2.985 11.736 1.00 83.19 190 MET A O 1
ATOM 1565 N N . LEU A 1 191 ? -6.468 4.229 11.838 1.00 78.88 191 LEU A N 1
ATOM 1566 C CA . LEU A 1 191 ? -6.298 4.868 10.537 1.00 78.88 191 LEU A CA 1
ATOM 1567 C C . LEU A 1 191 ? -5.041 5.739 10.488 1.00 78.88 191 LEU A C 1
ATOM 1569 O O . LEU A 1 191 ? -4.254 5.599 9.562 1.00 78.88 191 LEU A O 1
ATOM 1573 N N . ASN A 1 192 ? -4.803 6.560 11.512 1.00 81.50 192 ASN A N 1
ATOM 1574 C CA . ASN A 1 192 ? -3.583 7.366 11.595 1.00 81.50 192 ASN A CA 1
ATOM 1575 C C . ASN A 1 192 ? -2.322 6.490 11.671 1.00 81.50 192 ASN A C 1
ATOM 1577 O O . ASN A 1 192 ? -1.313 6.802 11.049 1.00 81.50 192 ASN A O 1
ATOM 1581 N N . ASN A 1 193 ? -2.379 5.372 12.399 1.00 79.44 193 ASN A N 1
ATOM 1582 C CA . ASN A 1 193 ? -1.273 4.415 12.443 1.00 79.44 193 ASN A CA 1
ATOM 1583 C C . ASN A 1 193 ? -1.098 3.682 11.109 1.00 79.44 193 ASN A C 1
ATOM 1585 O O . ASN A 1 193 ? 0.023 3.380 10.720 1.00 79.44 193 ASN A O 1
ATOM 1589 N N . VAL A 1 194 ? -2.193 3.381 10.406 1.00 76.75 194 VAL A N 1
ATOM 1590 C CA . VAL A 1 194 ? -2.134 2.821 9.055 1.00 76.75 194 VAL A CA 1
ATOM 1591 C C . VAL A 1 194 ? -1.460 3.817 8.130 1.00 76.75 194 VAL A C 1
ATOM 1593 O O . VAL A 1 194 ? -0.548 3.409 7.435 1.00 76.75 194 VAL A O 1
ATOM 1596 N N . ASP A 1 195 ? -1.812 5.100 8.158 1.00 73.81 195 ASP A N 1
ATOM 1597 C CA . ASP A 1 195 ? -1.158 6.105 7.314 1.00 73.81 195 ASP A CA 1
ATOM 1598 C C . ASP A 1 195 ? 0.373 6.096 7.480 1.00 73.81 195 ASP A C 1
ATOM 1600 O O . ASP A 1 195 ? 1.091 5.998 6.485 1.00 73.81 195 ASP A O 1
ATOM 1604 N N . GLN A 1 196 ? 0.851 6.018 8.731 1.00 75.31 196 GLN A N 1
ATOM 1605 C CA . GLN A 1 196 ? 2.275 5.862 9.058 1.00 75.31 196 GLN A CA 1
ATOM 1606 C C . GLN A 1 196 ? 2.880 4.540 8.564 1.00 75.31 196 GLN A C 1
ATOM 1608 O O . GLN A 1 196 ? 3.994 4.527 8.060 1.00 75.31 196 GLN A O 1
ATOM 1613 N N . VAL A 1 197 ? 2.168 3.417 8.697 1.00 71.25 197 VAL A N 1
ATOM 1614 C CA . VAL A 1 197 ? 2.640 2.103 8.214 1.00 71.25 197 VAL A CA 1
ATOM 1615 C C . VAL A 1 197 ? 2.634 2.023 6.683 1.00 71.25 197 VAL A C 1
ATOM 1617 O O . VAL A 1 197 ? 3.405 1.264 6.103 1.00 71.25 197 VAL A O 1
ATOM 1620 N N . LEU A 1 198 ? 1.754 2.780 6.025 1.00 71.25 198 LEU A N 1
ATOM 1621 C CA . LEU A 1 198 ? 1.649 2.837 4.569 1.00 71.25 198 LEU A CA 1
ATOM 1622 C C . LEU A 1 198 ? 2.602 3.859 3.949 1.00 71.25 198 LEU A C 1
ATOM 1624 O O . LEU A 1 198 ? 2.809 3.818 2.739 1.00 71.25 198 LEU A O 1
ATOM 1628 N N . ASP A 1 199 ? 3.149 4.796 4.727 1.00 72.38 199 ASP A N 1
ATOM 1629 C CA . ASP A 1 199 ? 4.240 5.653 4.266 1.00 72.38 199 ASP A CA 1
ATOM 1630 C C . ASP A 1 199 ? 5.511 4.817 4.157 1.00 72.38 199 ASP A C 1
ATOM 1632 O O . ASP A 1 199 ? 6.189 4.526 5.141 1.00 72.38 199 ASP A O 1
ATOM 1636 N N . VAL A 1 200 ? 5.846 4.433 2.925 1.00 69.75 200 VAL A N 1
ATOM 1637 C CA . VAL A 1 200 ? 7.166 3.888 2.615 1.00 69.75 200 VAL A CA 1
ATOM 1638 C C . VAL A 1 200 ? 8.163 5.039 2.700 1.00 69.75 200 VAL A C 1
ATOM 1640 O O . VAL A 1 200 ? 8.469 5.724 1.725 1.00 69.75 200 VAL A O 1
ATOM 1643 N N . GLU A 1 201 ? 8.643 5.295 3.910 1.00 77.38 201 GLU A N 1
ATOM 1644 C CA . GLU A 1 201 ? 9.682 6.282 4.151 1.00 77.38 201 GLU A CA 1
ATOM 1645 C C . GLU A 1 201 ? 10.993 5.885 3.452 1.00 77.38 201 GLU A C 1
ATOM 1647 O O . GLU A 1 201 ? 11.285 4.708 3.221 1.00 77.38 201 GLU A O 1
ATOM 1652 N N . TRP A 1 202 ? 11.853 6.873 3.191 1.00 76.38 202 TRP A N 1
ATOM 1653 C CA . TRP A 1 202 ? 13.225 6.667 2.701 1.00 76.38 202 TRP A CA 1
ATOM 1654 C C . TRP A 1 202 ? 14.033 5.688 3.575 1.00 76.38 202 TRP A C 1
ATOM 1656 O O . TRP A 1 202 ? 14.944 5.024 3.085 1.00 76.38 202 TRP A O 1
ATOM 1666 N N . THR A 1 203 ? 13.669 5.548 4.853 1.00 82.12 203 THR A N 1
ATOM 1667 C CA . THR A 1 203 ? 14.237 4.569 5.788 1.00 82.12 203 THR A CA 1
ATOM 1668 C C . THR A 1 203 ? 13.974 3.121 5.360 1.00 82.12 203 THR A C 1
ATOM 1670 O O . THR A 1 203 ? 14.870 2.288 5.478 1.00 82.12 203 THR A O 1
ATOM 1673 N N . SER A 1 204 ? 12.800 2.818 4.793 1.00 79.81 204 SER A N 1
ATOM 1674 C CA . SER A 1 204 ? 12.475 1.490 4.250 1.00 79.81 204 SER A CA 1
ATOM 1675 C C . SER A 1 204 ? 13.364 1.155 3.055 1.00 79.81 204 SER A C 1
ATOM 1677 O O . SER A 1 204 ? 13.904 0.055 2.964 1.00 79.81 204 SER A O 1
ATOM 1679 N N . TRP A 1 205 ? 13.592 2.133 2.178 1.00 80.44 205 TRP A N 1
ATOM 1680 C CA . TRP A 1 205 ? 14.493 1.981 1.036 1.00 80.44 205 TRP A CA 1
ATOM 1681 C C . TRP A 1 205 ? 15.946 1.801 1.468 1.00 80.44 205 TRP A C 1
ATOM 1683 O O . TRP A 1 205 ? 16.651 0.959 0.915 1.00 80.44 205 TRP A O 1
ATOM 1693 N N . LEU A 1 206 ? 16.381 2.514 2.509 1.00 86.00 206 LEU A N 1
ATOM 1694 C CA . LEU A 1 206 ? 17.690 2.277 3.110 1.00 86.00 206 LEU A CA 1
ATOM 1695 C C . LEU A 1 206 ? 17.815 0.890 3.733 1.00 86.00 206 LEU A C 1
ATOM 1697 O O . LEU A 1 206 ? 18.871 0.277 3.611 1.00 86.00 206 LEU A O 1
ATOM 1701 N N . ALA A 1 207 ? 16.768 0.385 4.385 1.00 85.00 207 ALA A N 1
ATOM 1702 C CA . ALA A 1 207 ? 16.779 -0.960 4.947 1.00 85.00 207 ALA A CA 1
ATOM 1703 C C . ALA A 1 207 ? 16.915 -2.021 3.846 1.00 85.00 207 ALA A C 1
ATOM 1705 O O . ALA A 1 207 ? 17.726 -2.935 3.988 1.00 85.00 207 ALA A O 1
ATOM 1706 N N . VAL A 1 208 ? 16.190 -1.868 2.732 1.00 83.06 208 VAL A N 1
ATOM 1707 C CA . VAL A 1 208 ? 16.339 -2.736 1.551 1.00 83.06 208 VAL A CA 1
ATOM 1708 C C . VAL A 1 208 ? 17.755 -2.633 0.989 1.00 83.06 208 VAL A C 1
ATOM 1710 O O . VAL A 1 208 ? 18.393 -3.663 0.798 1.00 83.06 208 VAL A O 1
ATOM 1713 N N . ALA A 1 209 ? 18.285 -1.420 0.808 1.00 84.62 209 ALA A N 1
ATOM 1714 C CA . ALA A 1 209 ? 19.642 -1.209 0.303 1.00 84.62 209 ALA A CA 1
ATOM 1715 C C . ALA A 1 209 ? 20.710 -1.848 1.209 1.00 84.62 209 ALA A C 1
ATOM 1717 O O . ALA A 1 209 ? 21.631 -2.512 0.731 1.00 84.62 209 ALA A O 1
ATOM 1718 N N . LEU A 1 210 ? 20.572 -1.700 2.529 1.00 90.00 210 LEU A N 1
ATOM 1719 C CA . LEU A 1 210 ? 21.480 -2.293 3.507 1.00 90.00 210 LEU A CA 1
ATOM 1720 C C . LEU A 1 210 ? 21.366 -3.820 3.530 1.00 90.00 210 LEU A C 1
ATOM 1722 O O . LEU A 1 210 ? 22.384 -4.500 3.613 1.00 90.00 210 LEU A O 1
ATOM 1726 N N . PHE A 1 211 ? 20.154 -4.364 3.407 1.00 89.94 211 PHE A N 1
ATOM 1727 C CA . PHE A 1 211 ? 19.933 -5.803 3.287 1.00 89.94 211 PHE A CA 1
ATOM 1728 C C . PHE A 1 211 ? 20.575 -6.367 2.014 1.00 89.94 211 PHE A C 1
ATOM 1730 O O . PHE A 1 211 ? 21.274 -7.376 2.081 1.00 89.94 211 PHE A O 1
ATOM 1737 N N . THR A 1 212 ? 20.418 -5.691 0.872 1.00 86.75 212 THR A N 1
ATOM 1738 C CA . THR A 1 212 ? 21.070 -6.095 -0.382 1.00 86.75 212 THR A CA 1
ATOM 1739 C C . THR A 1 212 ? 22.589 -5.989 -0.300 1.00 86.75 212 THR A C 1
ATOM 1741 O O . THR A 1 212 ? 23.283 -6.888 -0.765 1.00 86.75 212 THR A O 1
ATOM 1744 N N . LEU A 1 213 ? 23.118 -4.947 0.353 1.00 89.38 213 LEU A N 1
ATOM 1745 C CA . LEU A 1 213 ? 24.556 -4.782 0.565 1.00 89.38 213 LEU A CA 1
ATOM 1746 C C . LEU A 1 213 ? 25.109 -5.889 1.469 1.00 89.38 213 LEU A C 1
ATOM 1748 O O . LEU A 1 213 ? 26.140 -6.475 1.161 1.00 89.38 213 LEU A O 1
ATOM 1752 N N . ALA A 1 214 ? 24.414 -6.202 2.563 1.00 90.69 214 ALA A N 1
ATOM 1753 C CA . ALA A 1 214 ? 24.793 -7.287 3.459 1.00 90.69 214 ALA A CA 1
ATOM 1754 C C . ALA A 1 214 ? 24.772 -8.641 2.738 1.00 90.69 214 ALA A C 1
ATOM 1756 O O . ALA A 1 214 ? 25.709 -9.417 2.889 1.00 90.69 214 ALA A O 1
ATOM 1757 N N . GLY A 1 215 ? 23.750 -8.903 1.915 1.00 88.38 215 GLY A N 1
ATOM 1758 C CA . GLY A 1 215 ? 23.687 -10.095 1.069 1.00 88.38 215 GLY A CA 1
ATOM 1759 C C . GLY A 1 215 ? 24.856 -10.180 0.084 1.00 88.38 215 GLY A C 1
ATOM 1760 O O . GLY A 1 215 ? 25.490 -11.226 -0.012 1.00 88.38 215 GLY A O 1
ATOM 1761 N N . ALA A 1 216 ? 25.199 -9.075 -0.582 1.00 88.19 216 ALA A N 1
ATOM 1762 C CA . ALA A 1 216 ? 26.337 -9.017 -1.500 1.00 88.19 216 ALA A CA 1
ATOM 1763 C C . ALA A 1 216 ? 27.680 -9.246 -0.784 1.00 88.19 216 ALA A C 1
ATOM 1765 O O . ALA A 1 216 ? 28.521 -9.995 -1.275 1.00 88.19 216 ALA A O 1
ATOM 1766 N N . LEU A 1 217 ? 27.866 -8.653 0.399 1.00 90.19 217 LEU A N 1
ATOM 1767 C CA . LEU A 1 217 ? 29.058 -8.861 1.225 1.00 90.19 217 LEU A CA 1
ATOM 1768 C C . LEU A 1 217 ? 29.163 -10.307 1.720 1.00 90.19 217 LEU A C 1
ATOM 1770 O O . LEU A 1 217 ? 30.249 -10.876 1.705 1.00 90.19 217 LEU A O 1
ATOM 1774 N N . LEU A 1 218 ? 28.048 -10.917 2.133 1.00 91.38 218 LEU A N 1
ATOM 1775 C CA . LEU A 1 218 ? 28.015 -12.327 2.522 1.00 91.38 218 LEU A CA 1
ATOM 1776 C C . LEU A 1 218 ? 28.347 -13.245 1.345 1.00 91.38 218 LEU A C 1
ATOM 1778 O O . LEU A 1 218 ? 29.078 -14.210 1.539 1.00 91.38 218 LEU A O 1
ATOM 1782 N N . ASN A 1 219 ? 27.861 -12.930 0.141 1.00 90.31 219 ASN A N 1
ATOM 1783 C CA . ASN A 1 219 ? 28.201 -13.689 -1.060 1.00 90.31 219 ASN A CA 1
ATOM 1784 C C . ASN A 1 219 ? 29.702 -13.603 -1.374 1.00 90.31 219 ASN A C 1
ATOM 1786 O O . ASN A 1 219 ? 30.335 -14.631 -1.573 1.00 90.31 219 ASN A O 1
ATOM 1790 N N . GLN A 1 220 ? 30.296 -12.404 -1.317 1.00 90.12 220 GLN A N 1
ATOM 1791 C CA . GLN A 1 220 ? 31.743 -12.239 -1.514 1.00 90.12 220 GLN A CA 1
ATOM 1792 C C . GLN A 1 220 ? 32.573 -12.976 -0.457 1.00 90.12 220 GLN A C 1
ATOM 1794 O O . GLN A 1 220 ? 33.612 -13.546 -0.775 1.00 90.12 220 GLN A O 1
ATOM 1799 N N . LEU A 1 221 ? 32.132 -12.974 0.805 1.00 89.94 221 LEU A N 1
ATOM 1800 C CA . LEU A 1 221 ? 32.806 -13.718 1.871 1.00 89.94 221 LEU A CA 1
ATOM 1801 C C . LEU A 1 221 ? 32.691 -15.233 1.678 1.00 89.94 221 LEU A C 1
ATOM 1803 O O . LEU A 1 221 ? 33.637 -15.951 1.987 1.00 89.94 221 LEU A O 1
ATOM 1807 N N . TYR A 1 222 ? 31.548 -15.710 1.183 1.00 90.50 222 TYR A N 1
ATOM 1808 C CA . TYR A 1 222 ? 31.339 -17.119 0.870 1.00 90.50 222 TYR A CA 1
ATOM 1809 C C . TYR A 1 222 ? 32.244 -17.578 -0.281 1.00 90.50 222 TYR A C 1
ATOM 1811 O O . TYR A 1 222 ? 32.942 -18.574 -0.128 1.00 90.50 222 TYR A O 1
ATOM 1819 N N . GLU A 1 223 ? 32.301 -16.815 -1.377 1.00 89.81 223 GLU A N 1
ATOM 1820 C CA . GLU A 1 223 ? 33.194 -17.090 -2.515 1.00 89.81 223 GLU A CA 1
ATOM 1821 C C . GLU A 1 223 ? 34.672 -17.062 -2.099 1.00 89.81 223 GLU A C 1
ATOM 1823 O O . GLU A 1 223 ? 35.428 -17.967 -2.435 1.00 89.81 223 GLU A O 1
ATOM 1828 N N . TRP A 1 224 ? 35.078 -16.077 -1.288 1.00 89.69 224 TRP A N 1
ATOM 1829 C CA . TRP A 1 224 ? 36.446 -16.001 -0.768 1.00 89.69 224 TRP A CA 1
ATOM 1830 C C . TRP A 1 224 ? 36.831 -17.218 0.089 1.00 89.69 224 TRP A C 1
ATOM 1832 O O . TRP A 1 224 ? 37.973 -17.670 0.030 1.00 89.69 224 TRP A O 1
ATOM 1842 N N . GLN A 1 225 ? 35.895 -17.750 0.882 1.00 89.56 225 GLN A N 1
ATOM 1843 C CA . GLN A 1 225 ? 36.137 -18.936 1.705 1.00 89.56 225 GLN A CA 1
ATOM 1844 C C . GLN A 1 225 ? 36.249 -20.211 0.853 1.00 89.56 225 GLN A C 1
ATOM 1846 O O . GLN A 1 225 ? 37.130 -21.027 1.112 1.00 89.56 225 GLN A O 1
ATOM 1851 N N . ASP A 1 226 ? 35.397 -20.367 -0.162 1.00 88.56 226 ASP A N 1
ATOM 1852 C CA . ASP A 1 226 ? 35.404 -21.524 -1.072 1.00 88.56 226 ASP A CA 1
ATOM 1853 C C . ASP A 1 226 ? 36.704 -21.596 -1.901 1.00 88.56 226 ASP A C 1
ATOM 1855 O O . ASP A 1 226 ? 37.337 -22.651 -2.023 1.00 88.56 226 ASP A O 1
ATOM 1859 N N . ASP A 1 227 ? 37.188 -20.444 -2.378 1.00 87.00 227 ASP A N 1
ATOM 1860 C CA . ASP A 1 227 ? 38.498 -20.327 -3.031 1.00 87.00 227 ASP A CA 1
ATOM 1861 C C . ASP A 1 227 ? 39.652 -20.684 -2.076 1.00 87.00 227 ASP A C 1
ATOM 1863 O O . ASP A 1 227 ? 40.661 -21.269 -2.486 1.00 87.00 227 ASP A O 1
ATOM 1867 N N . HIS A 1 228 ? 39.527 -20.354 -0.786 1.00 84.69 228 HIS A N 1
ATOM 1868 C CA . HIS A 1 228 ? 40.554 -20.677 0.202 1.00 84.69 228 HIS A CA 1
ATOM 1869 C C . HIS A 1 228 ? 40.615 -22.185 0.486 1.00 84.69 228 HIS A C 1
ATOM 1871 O O . HIS A 1 228 ? 41.699 -22.770 0.400 1.00 84.69 228 HIS A O 1
ATOM 1877 N N . ASP A 1 229 ? 39.469 -22.829 0.715 1.00 83.31 229 ASP A N 1
ATOM 1878 C CA . ASP A 1 229 ? 39.383 -24.267 1.011 1.00 83.31 229 ASP A CA 1
ATOM 1879 C C . ASP A 1 229 ? 39.851 -25.123 -0.188 1.00 83.31 229 ASP A C 1
ATOM 1881 O O . ASP A 1 229 ? 40.624 -26.074 -0.026 1.00 83.31 229 ASP A O 1
ATOM 1885 N N . SER A 1 230 ? 39.478 -24.742 -1.417 1.00 79.56 230 SER A N 1
ATOM 1886 C CA . SER A 1 230 ? 39.916 -25.432 -2.644 1.00 79.56 230 SER A CA 1
ATOM 1887 C C . SER A 1 230 ? 41.427 -25.303 -2.914 1.00 79.56 230 SER A C 1
ATOM 1889 O O . SER A 1 230 ? 42.061 -26.221 -3.462 1.00 79.56 230 SER A O 1
ATOM 1891 N N . SER A 1 231 ? 42.043 -24.194 -2.488 1.00 77.94 231 SER A N 1
ATOM 1892 C CA . SER A 1 231 ? 43.491 -23.984 -2.593 1.00 77.94 231 SER A CA 1
ATOM 1893 C C . SER A 1 231 ? 44.292 -24.834 -1.594 1.00 77.94 231 SER A C 1
ATOM 1895 O O . SER A 1 231 ? 45.329 -25.401 -1.961 1.00 77.94 231 SER A O 1
ATOM 1897 N N . GLU A 1 232 ? 43.804 -25.019 -0.363 1.00 76.62 232 GLU A N 1
ATOM 1898 C CA . GLU A 1 232 ? 44.456 -25.877 0.638 1.00 76.62 232 GLU A CA 1
ATOM 1899 C C . GLU A 1 232 ? 44.409 -27.362 0.244 1.00 76.62 232 GLU A C 1
ATOM 1901 O O . GLU A 1 232 ? 45.427 -28.060 0.339 1.00 76.62 232 GLU A O 1
ATOM 1906 N N . GLU A 1 233 ? 43.276 -27.840 -0.283 1.00 73.31 233 GLU A N 1
ATOM 1907 C CA . GLU A 1 233 ? 43.117 -29.233 -0.729 1.00 73.31 233 GLU A CA 1
ATOM 1908 C C . GLU A 1 233 ? 44.062 -29.571 -1.897 1.00 73.31 233 GLU A C 1
ATOM 1910 O O . GLU A 1 233 ? 44.744 -30.604 -1.893 1.00 73.31 233 GLU A O 1
ATOM 1915 N N . SER A 1 234 ? 44.212 -28.641 -2.845 1.00 70.81 234 SER A N 1
ATOM 1916 C CA . SER A 1 234 ? 45.158 -28.767 -3.960 1.00 70.81 234 SER A CA 1
ATOM 1917 C C . SER A 1 234 ? 46.612 -28.846 -3.478 1.00 70.81 234 SER A C 1
ATOM 1919 O O . SER A 1 234 ? 47.406 -29.642 -3.986 1.00 70.81 234 SER A O 1
ATOM 1921 N N . THR A 1 235 ? 46.977 -28.064 -2.460 1.00 69.88 235 THR A N 1
ATOM 1922 C CA . THR A 1 235 ? 48.351 -28.029 -1.932 1.00 69.88 235 THR A CA 1
ATOM 1923 C C . THR A 1 235 ? 48.711 -29.328 -1.195 1.00 69.88 235 THR A C 1
ATOM 1925 O O . THR A 1 235 ? 49.828 -29.843 -1.336 1.00 69.88 235 THR A O 1
ATOM 1928 N N . HIS A 1 236 ? 47.757 -29.917 -0.466 1.00 67.38 236 HIS A N 1
ATOM 1929 C CA . HIS A 1 236 ? 47.925 -31.212 0.202 1.00 67.38 236 HIS A CA 1
ATOM 1930 C C . HIS A 1 236 ? 48.073 -32.384 -0.779 1.00 67.38 236 HIS A C 1
ATOM 1932 O O . HIS A 1 236 ? 48.878 -33.293 -0.529 1.00 67.38 236 HIS A O 1
ATOM 1938 N N . TYR A 1 237 ? 47.365 -32.351 -1.910 1.00 61.78 237 TYR A N 1
ATOM 1939 C CA . TYR A 1 237 ? 47.488 -33.367 -2.957 1.00 61.78 237 TYR A CA 1
ATOM 1940 C C . TYR A 1 237 ? 48.893 -33.373 -3.585 1.00 61.78 237 TYR A C 1
ATOM 1942 O O . TYR A 1 237 ? 49.547 -34.412 -3.626 1.00 61.78 237 TYR A O 1
ATOM 1950 N N . TYR A 1 238 ? 49.438 -32.210 -3.964 1.00 61.53 238 TYR A N 1
ATOM 1951 C CA . TYR A 1 238 ? 50.792 -32.140 -4.536 1.00 61.53 238 TYR A CA 1
ATOM 1952 C C . TYR A 1 238 ? 51.899 -32.507 -3.531 1.00 61.53 238 TYR A C 1
ATOM 1954 O O . TYR A 1 238 ? 52.879 -33.174 -3.890 1.00 61.53 238 TYR A O 1
ATOM 1962 N N . SER A 1 239 ? 51.748 -32.122 -2.258 1.00 62.31 239 SER A N 1
ATOM 1963 C CA . SER A 1 239 ? 52.727 -32.448 -1.214 1.00 62.31 239 SER A CA 1
ATOM 1964 C C . SER A 1 239 ? 52.785 -33.956 -0.921 1.00 62.31 239 SER A C 1
ATOM 1966 O O . SER A 1 239 ? 53.876 -34.510 -0.786 1.00 62.31 239 SER A O 1
ATOM 1968 N N . SER A 1 240 ? 51.649 -34.659 -0.934 1.00 62.16 240 SER A N 1
ATOM 1969 C CA . SER A 1 240 ? 51.619 -36.118 -0.738 1.00 62.16 240 SER A CA 1
ATOM 1970 C C . SER A 1 240 ? 52.257 -36.892 -1.904 1.00 62.16 240 SER A C 1
ATOM 1972 O O . SER A 1 240 ? 53.098 -37.755 -1.648 1.00 62.16 240 SER A O 1
ATOM 1974 N N . THR A 1 241 ? 52.012 -36.509 -3.164 1.00 59.03 241 THR A N 1
ATOM 1975 C CA . THR A 1 241 ? 52.680 -37.133 -4.331 1.00 59.03 241 THR A CA 1
ATOM 1976 C C . THR A 1 241 ? 54.195 -36.910 -4.372 1.00 59.03 241 THR A C 1
ATOM 1978 O O . THR A 1 241 ? 54.948 -37.831 -4.679 1.00 59.03 241 THR A O 1
ATOM 1981 N N . SER A 1 242 ? 54.681 -35.718 -4.005 1.00 58.16 242 SER A N 1
ATOM 1982 C CA . SER A 1 242 ? 56.129 -35.432 -4.008 1.00 58.16 242 SER A CA 1
ATOM 1983 C C . SER A 1 242 ? 56.905 -36.179 -2.910 1.00 58.16 242 SER A C 1
ATOM 1985 O O . SER A 1 242 ? 58.101 -36.452 -3.056 1.00 58.16 242 SER A O 1
ATOM 1987 N N . THR A 1 243 ? 56.233 -36.558 -1.819 1.00 57.84 243 THR A N 1
ATOM 1988 C CA . THR A 1 243 ? 56.852 -37.311 -0.716 1.00 57.84 243 THR A CA 1
ATOM 1989 C C . THR A 1 243 ? 56.978 -38.809 -1.047 1.00 57.84 243 THR A C 1
ATOM 1991 O O . THR A 1 243 ? 57.962 -39.449 -0.659 1.00 57.84 243 THR A O 1
ATOM 1994 N N . GLU A 1 244 ? 56.044 -39.366 -1.826 1.00 56.56 244 GLU A N 1
ATOM 1995 C CA . GLU A 1 244 ? 56.127 -40.741 -2.351 1.00 56.56 244 GLU A CA 1
ATOM 1996 C C . GLU A 1 244 ? 57.195 -40.895 -3.449 1.00 56.56 244 GLU A C 1
ATOM 1998 O O . GLU A 1 244 ? 57.954 -41.865 -3.437 1.00 56.56 244 GLU A O 1
ATOM 2003 N N . GLU A 1 245 ? 57.354 -39.920 -4.348 1.00 54.97 245 GLU A N 1
ATOM 2004 C CA . GLU A 1 245 ? 58.390 -39.981 -5.399 1.00 54.97 245 GLU A CA 1
ATOM 2005 C C . GLU A 1 245 ? 59.823 -39.872 -4.839 1.00 54.97 245 GLU A C 1
ATOM 2007 O O . GLU A 1 245 ? 60.751 -40.536 -5.305 1.00 54.97 245 GLU A O 1
ATOM 2012 N N . SER A 1 246 ? 60.009 -39.088 -3.775 1.00 53.69 246 SER A N 1
ATOM 2013 C CA . SER A 1 246 ? 61.293 -38.912 -3.076 1.00 53.69 246 SER A CA 1
ATOM 2014 C C . SER A 1 246 ? 61.761 -40.171 -2.326 1.00 53.69 246 SER A C 1
ATOM 2016 O O . SER A 1 246 ? 62.962 -40.436 -2.210 1.00 53.69 246 SER A O 1
ATOM 2018 N N . THR A 1 247 ? 60.828 -40.990 -1.834 1.00 55.34 247 THR A N 1
ATOM 2019 C CA . THR A 1 247 ? 61.152 -42.211 -1.078 1.00 55.34 247 THR A CA 1
ATOM 2020 C C . THR A 1 247 ? 61.481 -43.408 -1.974 1.00 55.34 247 THR A C 1
ATOM 2022 O O . THR A 1 247 ? 62.196 -44.311 -1.535 1.00 55.34 247 THR A O 1
ATOM 2025 N N . HIS A 1 248 ? 61.074 -43.384 -3.246 1.00 54.56 248 HIS A N 1
ATOM 2026 C CA . HIS A 1 248 ? 61.355 -44.453 -4.209 1.00 54.56 248 HIS A CA 1
ATOM 2027 C C . HIS A 1 248 ? 62.739 -44.377 -4.886 1.00 54.56 248 HIS A C 1
ATOM 2029 O O . HIS A 1 248 ? 63.173 -45.361 -5.481 1.00 54.56 248 HIS A O 1
ATOM 2035 N N . HIS A 1 249 ? 63.473 -43.266 -4.749 1.00 53.78 249 HIS A N 1
ATOM 2036 C CA . HIS A 1 249 ? 64.817 -43.080 -5.326 1.00 53.78 249 HIS A CA 1
ATOM 2037 C C . HIS A 1 249 ? 65.983 -43.319 -4.345 1.00 53.78 249 HIS A C 1
ATOM 2039 O O . HIS A 1 249 ? 67.127 -42.978 -4.649 1.00 53.78 249 HIS A O 1
ATOM 2045 N N . ARG A 1 250 ? 65.723 -43.896 -3.163 1.00 49.72 250 ARG A N 1
ATOM 2046 C CA . ARG A 1 250 ? 66.734 -44.101 -2.105 1.00 49.72 250 ARG A CA 1
ATOM 2047 C C . ARG A 1 250 ? 67.184 -45.553 -1.886 1.00 49.72 250 ARG A C 1
ATOM 2049 O O . ARG A 1 250 ? 67.772 -45.829 -0.840 1.00 49.72 250 ARG A O 1
ATOM 2056 N N . TRP A 1 251 ? 66.949 -46.441 -2.852 1.00 51.19 251 TRP A N 1
ATOM 2057 C CA . TRP A 1 251 ? 67.425 -47.831 -2.853 1.00 51.19 251 TRP A CA 1
ATOM 2058 C C . TRP A 1 251 ? 68.249 -48.133 -4.100 1.00 51.19 251 TRP A C 1
ATOM 2060 O O . TRP A 1 251 ? 67.792 -47.757 -5.202 1.00 51.19 251 TRP A O 1
#

Secondary structure (DSSP, 8-state):
--------TTSTTTT--HHHHHHHHHHHHHHHHHHHHHHHHHHHHHTT-HHHHHHHHHHHHHHHHHHHHHHHHHHHHHSTTSTTS-HHHHHHHHHHHHHHHHHHHHHHHHHHHHHHHHHHHHHHHHHHHTS-HHHHHHHHHH---THHHHHHTTSHHHHHHHHHHHHHHHHHHHT--TT--HHHHHHHHHHHHHHHHH---HHHHHHHHHHHHHHHHHHHHHHHHHHHHHHHHHHHHHHHHHHHHHHTT--

InterPro domains:
  IPR004326 Mlo-related protein [PTHR31942] (94-216)

Foldseek 3Di:
DDDDDDPQPVVCPPDDPVVVVVVVVVVVVVVVVVVVVVLVVVCVVCVVPVLVNVLSVLLVVLLVVLVVVVVVLVVVVNDPPCPVPDPVVNVVVVVVSVVVNVVSVVLSVVLVVLVVVLVVVLVLLVVLVPDDPVVLVVVVVVPPDPVCPVVCCVPSSNVSVVSVVVVVVVCVVVVHDPPDPVSVVVSVVSSVVSVVVSPPDVVVVVVVVVVVVVVVVVVVVVVVVVVVVVVVVVVVVVVVVVVVVVVVPPD

Radius of gyration: 32.2 Å; Cα contacts (8 Å, |Δi|>4): 66; chains: 1; bounding box: 95×59×76 Å